Protein AF-A0AAW2QU90-F1 (afdb_monomer)

Organism: NCBI:txid2727405

Foldseek 3Di:
DVVVVVVVVVVVCVVVCLVPPPVQPPDDDDPDPRPSLLVSLVVLLVVLLVVLLVLLCCVQQPVLVVLLQPAFQLVSLVVCLVVLLVSLVSSLVSLVSNLVSLCVVAPPVRHDPLSVLLSVLSVLLNVLSVCLNPPLSVVLSVLSVVLVVVCVVVVGRRDRDDPPLVVVCVVDVVNVVSLLSNLVSVLSSSVSSLSSNVSSVCSVVSVVPPDPDDDPDPVVVVVVSVVSVVVSVVVSCVSNPDDPCPVVVVCVVVVVVVVVVVVVVVPDDPDDD

Radius of gyration: 23.09 Å; Cα contacts (8 Å, |Δi|>4): 188; chains: 1; bounding box: 48×59×66 Å

Mean predicted aligned error: 14.73 Å

pLDDT: mean 70.94, std 22.01, range [28.31, 95.94]

Secondary structure (DSSP, 8-state):
-HHHHHHHHHHHHHHHHHHT-GGGG-----SSPPHHHHHHHHHHHHHHHHHHHHHHHIIIIIIHHHHHHHS-HHHHHHHHHHHHHHHHHHHHHHHHHHHHHHHHHS-TTT--HHHHHHHHHHHHHHHHHHHIIIIIHHHHHHHHHHHHHHHHHTT-S--SSSHHHHHHHHH-HHHHHHHHHHHHHHHHHHHHHHHHHHHHHHHHHHHSTTT----S-HHHHHHHHHHHHHHHHHHHHHHHTS-S-TTT--HHHHHHHHHHHHHHHHT------

Solvent-accessible surface area (backbone atoms only — not comparable to full-atom values): 14925 Å² total; per-residue (Å²): 121,69,64,61,54,50,49,54,47,49,53,48,49,51,55,47,54,66,72,67,39,78,85,72,73,74,79,78,92,59,103,60,80,53,72,62,59,56,50,49,32,53,50,48,19,51,55,24,43,53,49,31,51,52,49,47,50,40,49,65,72,44,51,45,51,53,44,50,70,72,29,31,46,54,59,38,53,56,50,46,60,57,47,48,55,56,48,29,48,51,36,30,53,19,31,48,47,24,40,53,31,47,48,66,79,44,45,79,91,80,40,56,71,67,58,52,49,41,51,47,25,36,50,47,17,29,51,30,29,41,46,30,45,76,50,33,46,57,53,39,43,52,45,48,55,57,45,51,54,56,30,52,77,67,77,46,46,72,52,63,66,69,68,71,62,59,61,51,27,76,78,29,70,70,52,38,54,43,51,49,54,42,29,51,46,48,46,53,32,50,48,32,48,51,51,14,48,51,22,47,48,53,36,55,60,61,67,62,68,57,93,62,79,86,71,96,54,67,72,57,56,54,50,50,50,51,52,50,51,53,51,48,52,52,51,48,52,62,67,42,71,67,80,89,45,74,82,64,65,54,47,61,55,56,53,47,55,50,51,49,52,52,55,55,64,74,64,62,78,81,86,80,133

InterPro domains:
  IPR025423 TMEM205-like [PF13664] (47-149)
  IPR053009 Xanthocillin Biosynthesis-Associated Protein [PTHR23241] (9-204)

Sequence (273 aa):
MAWMTRFFTAVAFLAVGVIFSPETFGSKSDGNNSPLLITLLKLAHLLCFSTAWGAALWVTFIGGIIMFKNLPRHQFGNLQSKMFPAYFSMVGVCCAIAVGAFGYLHPWKTSGAAEKYQLGFLVAAFSFNLSNLIIFTPMTIEMMKQRHKIEREANIGEEVGWTKNQEVAKKNPKLASMNKKFGMIHGLSSLANILSFGSLAIHSCSVDDKPMKMSHGGGKEYLVLVAGLEKSLRSLNASVGQPMLTKASNSTALSTSFRLSINNAEKRPTNKG

Nearest PDB structures (foldseek):
  8gl3-assembly1_A  TM=2.483E-01  e=1.100E+00  synthetic construct
  2d4c-assembly2_D  TM=2.326E-01  e=2.105E+00  Homo sapiens
  1y2o-assembly1_B  TM=1.969E-01  e=3.672E+00  Homo sapiens
  1wdz-assembly1_A  TM=1.788E-01  e=5.574E+00  Homo sapiens

Structure (mmCIF, N/CA/C/O backbone):
data_AF-A0AAW2QU90-F1
#
_entry.id   AF-A0AAW2QU90-F1
#
loop_
_atom_site.group_PDB
_atom_site.id
_atom_site.type_symbol
_atom_site.label_atom_id
_atom_site.label_alt_id
_atom_site.label_comp_id
_atom_site.label_asym_id
_atom_site.label_entity_id
_atom_site.label_seq_id
_atom_site.pdbx_PDB_ins_code
_atom_site.Cartn_x
_atom_site.Cartn_y
_atom_site.Cartn_z
_atom_site.occupancy
_atom_site.B_iso_or_equiv
_atom_site.auth_seq_id
_atom_site.auth_comp_id
_atom_site.auth_asym_id
_atom_site.auth_atom_id
_atom_site.pdbx_PDB_model_num
ATOM 1 N N . MET A 1 1 ? -11.560 -16.942 -0.335 1.00 52.47 1 MET A N 1
ATOM 2 C CA . MET A 1 1 ? -10.201 -16.623 -0.841 1.00 52.47 1 MET A CA 1
ATOM 3 C C . MET A 1 1 ? -9.888 -17.242 -2.213 1.00 52.47 1 MET A C 1
ATOM 5 O O . MET A 1 1 ? -8.816 -16.985 -2.735 1.00 52.47 1 MET A O 1
ATOM 9 N N . ALA A 1 2 ? -10.815 -17.972 -2.853 1.00 40.91 2 ALA A N 1
ATOM 10 C CA . ALA A 1 2 ? -10.579 -18.616 -4.153 1.00 40.91 2 ALA A CA 1
ATOM 11 C C . ALA A 1 2 ? -10.456 -17.649 -5.351 1.00 40.91 2 ALA A C 1
ATOM 13 O O . ALA A 1 2 ? -9.940 -18.020 -6.397 1.00 40.91 2 ALA A O 1
ATOM 14 N N . TRP A 1 3 ? -10.934 -16.407 -5.226 1.00 62.91 3 TRP A N 1
ATOM 15 C CA . TRP A 1 3 ? -10.833 -15.427 -6.311 1.00 62.91 3 TRP A CA 1
ATOM 16 C C . TRP A 1 3 ? -9.419 -14.848 -6.458 1.00 62.91 3 TRP A C 1
ATOM 18 O O . TRP A 1 3 ? -8.961 -14.659 -7.576 1.00 62.91 3 TRP A O 1
ATOM 28 N N . MET A 1 4 ? -8.687 -14.659 -5.351 1.00 49.47 4 MET A N 1
ATOM 29 C CA . MET A 1 4 ? -7.281 -14.230 -5.403 1.00 49.47 4 MET A CA 1
ATOM 30 C C . MET A 1 4 ? -6.400 -15.289 -6.053 1.00 49.47 4 MET A C 1
ATOM 32 O O . MET A 1 4 ? -5.609 -14.956 -6.926 1.00 49.47 4 MET A O 1
ATOM 36 N N . THR A 1 5 ? -6.568 -16.564 -5.688 1.00 58.53 5 THR A N 1
ATOM 37 C CA . THR A 1 5 ? -5.849 -17.644 -6.368 1.00 58.53 5 THR A CA 1
ATOM 38 C C . THR A 1 5 ? -6.220 -17.686 -7.843 1.00 58.53 5 THR A C 1
ATOM 40 O O . THR A 1 5 ? -5.319 -17.709 -8.658 1.00 58.53 5 THR A O 1
ATOM 43 N N . ARG A 1 6 ? -7.500 -17.553 -8.216 1.00 58.59 6 ARG A N 1
ATOM 44 C CA . ARG A 1 6 ? -7.924 -17.463 -9.628 1.00 58.59 6 ARG A CA 1
ATOM 45 C C . ARG A 1 6 ? -7.324 -16.275 -10.382 1.00 58.59 6 ARG A C 1
ATOM 47 O O . ARG A 1 6 ? -6.972 -16.439 -11.542 1.00 58.59 6 ARG A O 1
ATOM 54 N N . PHE A 1 7 ? -7.181 -15.115 -9.744 1.00 71.50 7 PHE A N 1
ATOM 55 C CA . PHE A 1 7 ? -6.538 -13.944 -10.340 1.00 71.50 7 PHE A CA 1
ATOM 56 C C . PHE A 1 7 ? -5.034 -14.170 -10.534 1.00 71.50 7 PHE A C 1
ATOM 58 O O . PHE A 1 7 ? -4.531 -13.989 -11.637 1.00 71.50 7 PHE A O 1
ATOM 65 N N . PHE A 1 8 ? -4.327 -14.656 -9.510 1.00 62.50 8 PHE A N 1
ATOM 66 C CA . PHE A 1 8 ? -2.910 -15.011 -9.628 1.00 62.50 8 PHE A CA 1
ATOM 67 C C . PHE A 1 8 ? -2.677 -16.129 -10.643 1.00 62.50 8 PHE A C 1
ATOM 69 O O . PHE A 1 8 ? -1.722 -16.073 -11.406 1.00 62.50 8 PHE A O 1
ATOM 76 N N . THR A 1 9 ? -3.577 -17.107 -10.701 1.00 64.19 9 THR A N 1
ATOM 77 C CA . THR A 1 9 ? -3.581 -18.169 -11.701 1.00 64.19 9 THR A CA 1
ATOM 78 C C . THR A 1 9 ? -3.811 -17.590 -13.094 1.00 64.19 9 THR A C 1
ATOM 80 O O . THR A 1 9 ? -3.040 -17.904 -13.985 1.00 64.19 9 THR A O 1
ATOM 83 N N . ALA A 1 10 ? -4.779 -16.693 -13.299 1.00 62.28 10 ALA A N 1
ATOM 84 C CA . ALA A 1 10 ? -5.009 -16.048 -14.595 1.00 62.28 10 ALA A CA 1
ATOM 85 C C . ALA A 1 10 ? -3.803 -15.211 -15.056 1.00 62.28 10 ALA A C 1
ATOM 87 O O . ALA A 1 10 ? -3.411 -15.296 -16.216 1.00 62.28 10 ALA A O 1
ATOM 88 N N . VAL A 1 11 ? -3.172 -14.461 -14.146 1.00 67.25 11 VAL A N 1
ATOM 89 C CA . VAL A 1 11 ? -1.939 -13.706 -14.426 1.00 67.25 11 VAL A CA 1
ATOM 90 C C . VAL A 1 11 ? -0.771 -14.650 -14.728 1.00 67.25 11 VAL A C 1
ATOM 92 O O . VAL A 1 11 ? -0.016 -14.401 -15.663 1.00 67.25 11 VAL A O 1
ATOM 95 N N . ALA A 1 12 ? -0.645 -15.764 -14.002 1.00 68.75 12 ALA A N 1
ATOM 96 C CA . ALA A 1 12 ? 0.372 -16.782 -14.257 1.00 68.75 12 ALA A CA 1
ATOM 97 C C . ALA A 1 12 ? 0.142 -17.510 -15.591 1.00 68.75 12 ALA A C 1
ATOM 99 O O . ALA A 1 12 ? 1.095 -17.729 -16.325 1.00 68.75 12 ALA A O 1
ATOM 100 N N . PHE A 1 13 ? -1.102 -17.832 -15.948 1.00 68.12 13 PHE A N 1
ATOM 101 C CA . PHE A 1 13 ? -1.449 -18.438 -17.236 1.00 68.12 13 PHE A CA 1
ATOM 102 C C . PHE A 1 13 ? -1.259 -17.466 -18.399 1.00 68.12 13 PHE A C 1
ATOM 104 O O . PHE A 1 13 ? -0.817 -17.897 -19.456 1.00 68.12 13 PHE A O 1
ATOM 111 N N . LEU A 1 14 ? -1.517 -16.168 -18.212 1.00 63.91 14 LEU A N 1
ATOM 112 C CA . LEU A 1 14 ? -1.136 -15.144 -19.187 1.00 63.91 14 LEU A CA 1
ATOM 113 C C . LEU A 1 14 ? 0.387 -15.071 -19.339 1.00 63.91 14 LEU A C 1
ATOM 115 O O . LEU A 1 14 ? 0.883 -15.075 -20.459 1.00 63.91 14 LEU A O 1
ATOM 119 N N . ALA A 1 15 ? 1.134 -15.076 -18.233 1.00 58.84 15 ALA A N 1
ATOM 120 C CA . ALA A 1 15 ? 2.594 -15.082 -18.274 1.00 58.84 15 ALA A CA 1
ATOM 121 C C . ALA A 1 15 ? 3.142 -16.335 -18.985 1.00 58.84 15 ALA A C 1
ATOM 123 O O . ALA A 1 15 ? 3.997 -16.218 -19.856 1.00 58.84 15 ALA A O 1
ATOM 124 N N .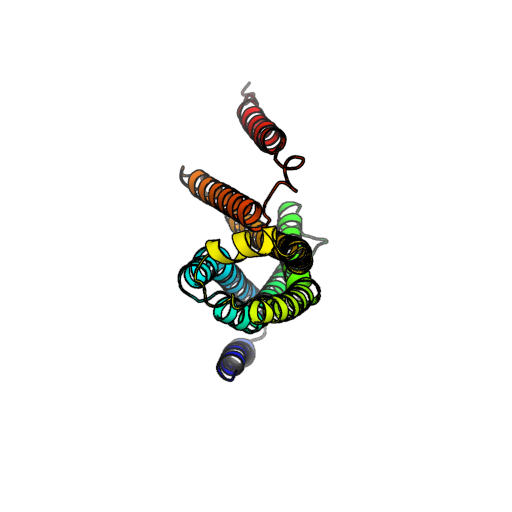 VAL A 1 16 ? 2.609 -17.523 -18.680 1.00 64.88 16 VAL A N 1
ATOM 125 C CA . VAL A 1 16 ? 2.992 -18.802 -19.303 1.00 64.88 16 VAL A CA 1
ATOM 126 C C . VAL A 1 16 ? 2.561 -18.865 -20.771 1.00 64.88 16 VAL A C 1
ATOM 128 O O . VAL A 1 16 ? 3.352 -19.260 -21.620 1.00 64.88 16 VAL A O 1
ATOM 131 N N . GLY A 1 17 ? 1.345 -18.432 -21.105 1.00 56.41 17 GLY A N 1
ATOM 132 C CA . GLY A 1 17 ? 0.831 -18.431 -22.477 1.00 56.41 17 GLY A CA 1
ATOM 133 C C . GLY A 1 17 ? 1.656 -17.559 -23.422 1.00 56.41 17 GLY A C 1
ATOM 134 O O . GLY A 1 17 ? 1.836 -17.916 -24.582 1.00 56.41 17 GLY A O 1
ATOM 135 N N . VAL A 1 18 ? 2.233 -16.464 -22.920 1.00 54.53 18 VAL A N 1
ATOM 136 C CA . VAL A 1 18 ? 3.152 -15.639 -23.714 1.00 54.53 18 VAL A CA 1
ATOM 137 C C . VAL A 1 18 ? 4.567 -16.237 -23.773 1.00 54.53 18 VAL A C 1
ATOM 139 O O . VAL A 1 18 ? 5.240 -16.073 -24.784 1.00 54.53 18 VAL A O 1
ATOM 142 N N . ILE A 1 19 ? 5.007 -16.988 -22.753 1.00 53.91 19 ILE A N 1
ATOM 143 C CA . ILE A 1 19 ? 6.293 -17.721 -22.766 1.00 53.91 19 ILE A CA 1
ATOM 144 C C . ILE A 1 19 ? 6.295 -18.862 -23.800 1.00 53.91 19 ILE A C 1
ATOM 146 O O . ILE A 1 19 ? 7.326 -19.125 -24.413 1.00 53.91 19 ILE A O 1
ATOM 150 N N . PHE A 1 20 ? 5.159 -19.536 -24.004 1.00 52.81 20 PHE A N 1
ATOM 151 C CA . PHE A 1 20 ? 5.051 -20.716 -24.875 1.00 52.81 20 PHE A CA 1
ATOM 152 C C . PHE A 1 20 ? 4.418 -20.439 -26.249 1.00 52.81 20 PHE A C 1
ATOM 154 O O . PHE A 1 20 ? 4.145 -21.384 -26.991 1.00 52.81 20 PHE A O 1
ATOM 161 N N . SER A 1 21 ? 4.189 -19.174 -26.620 1.00 44.53 21 SER A N 1
ATOM 162 C CA . SER A 1 21 ? 3.633 -18.856 -27.939 1.00 44.53 21 SER A CA 1
ATOM 163 C C . SER A 1 21 ? 4.630 -19.253 -29.049 1.00 44.53 21 SER A C 1
ATOM 165 O O . SER A 1 21 ? 5.800 -18.872 -28.964 1.00 44.53 21 SER A O 1
ATOM 167 N N . PRO A 1 22 ? 4.234 -20.003 -30.095 1.00 43.53 22 PRO A N 1
ATOM 168 C CA . PRO A 1 22 ? 5.159 -20.556 -31.096 1.00 43.53 22 PRO A CA 1
ATOM 169 C C . PRO A 1 22 ? 5.973 -19.515 -31.880 1.00 43.53 22 PRO A C 1
ATOM 171 O O . PRO A 1 22 ? 7.059 -19.827 -32.364 1.00 43.53 22 PRO A O 1
ATOM 174 N N . GLU A 1 23 ? 5.508 -18.264 -31.956 1.00 50.84 23 GLU A N 1
ATOM 175 C CA . GLU A 1 23 ? 6.233 -17.163 -32.617 1.00 50.84 23 GLU A CA 1
ATOM 176 C C . GLU A 1 23 ? 7.506 -16.727 -31.862 1.00 50.84 23 GLU A C 1
ATOM 178 O O . GLU A 1 23 ? 8.331 -15.980 -32.384 1.00 50.84 23 GLU A O 1
ATOM 183 N N . THR A 1 24 ? 7.707 -17.238 -30.645 1.00 50.88 24 THR A N 1
ATOM 184 C CA . THR A 1 24 ? 8.818 -16.894 -29.745 1.00 50.88 24 THR A CA 1
ATOM 185 C C . THR A 1 24 ? 10.126 -17.632 -30.055 1.00 50.88 24 THR A C 1
ATOM 187 O O . THR A 1 24 ? 11.196 -17.208 -29.620 1.00 50.88 24 THR A O 1
ATOM 190 N N . PHE A 1 25 ? 10.067 -18.731 -30.814 1.00 50.69 25 PHE A N 1
ATOM 191 C CA . PHE A 1 25 ? 11.225 -19.594 -31.098 1.00 50.69 25 PHE A CA 1
ATOM 192 C C . PHE A 1 25 ? 11.891 -19.323 -32.458 1.00 50.69 25 PHE A C 1
ATOM 194 O O . PHE A 1 25 ? 12.869 -19.983 -32.813 1.00 50.69 25 PHE A O 1
ATOM 201 N N . GLY A 1 26 ? 11.422 -18.315 -33.200 1.00 43.16 26 GLY A N 1
ATOM 202 C CA . GLY A 1 26 ? 12.090 -17.802 -34.398 1.00 43.16 26 GLY A CA 1
ATOM 203 C C . GLY A 1 26 ? 13.330 -16.979 -34.040 1.00 43.16 26 GLY A C 1
ATOM 204 O O . GLY A 1 26 ? 13.289 -15.753 -34.018 1.00 43.16 26 GLY A O 1
ATOM 205 N N . SER A 1 27 ? 14.428 -17.658 -33.710 1.00 44.16 27 SER A N 1
ATOM 206 C CA . SER A 1 27 ? 15.702 -17.047 -33.322 1.00 44.16 27 SER A CA 1
ATOM 207 C C . SER A 1 27 ? 16.354 -16.258 -34.463 1.00 44.16 27 SER A C 1
ATOM 209 O O . SER A 1 27 ? 16.557 -16.781 -35.560 1.00 44.16 27 SER A O 1
ATOM 211 N N . LYS A 1 28 ? 16.829 -15.048 -34.153 1.00 41.28 28 LYS A N 1
ATOM 212 C CA . LYS A 1 28 ? 18.130 -14.604 -34.654 1.00 41.28 28 LYS A CA 1
ATOM 213 C C . LYS A 1 28 ? 18.953 -14.052 -33.494 1.00 41.28 28 LYS A C 1
ATOM 215 O O . LYS A 1 28 ? 18.587 -13.069 -32.858 1.00 41.28 28 LYS A O 1
ATOM 220 N N . SER A 1 29 ? 20.023 -14.790 -33.216 1.00 59.47 29 SER A N 1
ATOM 221 C CA . SER A 1 29 ? 21.111 -14.487 -32.296 1.00 59.47 29 SER A CA 1
ATOM 222 C C . SER A 1 29 ? 21.762 -13.159 -32.655 1.00 59.47 29 SER A C 1
ATOM 224 O O . SER A 1 29 ? 22.383 -13.075 -33.703 1.00 59.47 29 SER A O 1
ATOM 226 N N . ASP A 1 30 ? 21.677 -12.202 -31.742 1.00 43.78 30 ASP A N 1
ATOM 227 C CA . ASP A 1 30 ? 22.713 -11.222 -31.422 1.00 43.78 30 ASP A CA 1
ATOM 228 C C . ASP A 1 30 ? 22.496 -10.874 -29.943 1.00 43.78 30 ASP A C 1
ATOM 230 O O . ASP A 1 30 ? 21.370 -10.982 -29.464 1.00 43.78 30 ASP A O 1
ATOM 234 N N . GLY A 1 31 ? 23.537 -10.511 -29.188 1.00 51.78 31 GLY A N 1
ATOM 235 C CA . GLY A 1 31 ? 23.512 -10.275 -27.727 1.00 51.78 31 GLY A CA 1
ATOM 236 C C . GLY A 1 31 ? 22.622 -9.121 -27.227 1.00 51.78 31 GLY A C 1
ATOM 237 O O . GLY A 1 31 ? 22.905 -8.515 -26.197 1.00 51.78 31 GLY A O 1
ATOM 238 N N . ASN A 1 32 ? 21.562 -8.801 -27.960 1.00 53.97 32 ASN A N 1
ATOM 239 C CA . ASN A 1 32 ? 20.497 -7.879 -27.642 1.00 53.97 32 ASN A CA 1
ATOM 240 C C . ASN A 1 32 ? 19.343 -8.673 -27.004 1.00 53.97 32 ASN A C 1
ATOM 242 O O . ASN A 1 32 ? 18.959 -9.727 -27.510 1.00 53.97 32 ASN A O 1
ATOM 246 N N . ASN A 1 33 ? 18.785 -8.190 -25.889 1.00 57.78 33 ASN A N 1
ATOM 247 C CA . ASN A 1 33 ? 17.629 -8.829 -25.249 1.00 57.78 33 ASN A CA 1
ATOM 248 C C . ASN A 1 33 ? 16.546 -9.129 -26.297 1.00 57.78 33 ASN A C 1
ATOM 250 O O . ASN A 1 33 ? 16.195 -8.239 -27.074 1.00 57.78 33 ASN A O 1
ATOM 254 N N . SER A 1 34 ? 16.015 -10.359 -26.306 1.00 73.88 34 SER A N 1
ATOM 255 C CA . SER A 1 34 ? 14.985 -10.755 -27.273 1.00 73.88 34 SER A CA 1
ATOM 256 C C . SER A 1 34 ? 13.855 -9.711 -27.290 1.00 73.88 34 SER A C 1
ATOM 258 O O . SER A 1 34 ? 13.372 -9.328 -26.215 1.00 73.88 34 SER A O 1
ATOM 260 N N . PRO A 1 35 ? 13.416 -9.226 -28.468 1.00 74.38 35 PRO A N 1
ATOM 261 C CA . PRO A 1 35 ? 12.382 -8.192 -28.577 1.00 74.38 35 PRO A CA 1
ATOM 262 C C . PRO A 1 35 ? 11.084 -8.583 -27.852 1.00 74.38 35 PRO A C 1
ATOM 264 O O . PRO A 1 35 ? 10.369 -7.722 -27.328 1.00 74.38 35 PRO A O 1
ATOM 267 N N . LEU A 1 36 ? 10.822 -9.887 -27.730 1.00 75.88 36 LEU A N 1
ATOM 268 C CA . LEU A 1 36 ? 9.722 -10.421 -26.940 1.00 75.88 36 LEU A CA 1
ATOM 269 C C . LEU A 1 36 ? 9.919 -10.208 -25.432 1.00 75.88 36 LEU A C 1
ATOM 271 O O . LEU A 1 36 ? 8.994 -9.751 -24.767 1.00 75.88 36 LEU A O 1
ATOM 275 N N . LEU A 1 37 ? 11.108 -10.476 -24.884 1.00 79.25 37 LEU A N 1
ATOM 276 C CA . LEU A 1 37 ? 11.395 -10.271 -23.458 1.00 79.25 37 LEU A CA 1
ATOM 277 C C . LEU A 1 37 ? 11.210 -8.799 -23.067 1.00 79.25 37 LEU A C 1
ATOM 279 O O . LEU A 1 37 ? 10.589 -8.498 -22.051 1.00 79.25 37 LEU A O 1
ATOM 283 N N . ILE A 1 38 ? 11.692 -7.874 -23.900 1.00 84.19 38 ILE A N 1
ATOM 284 C CA . ILE A 1 38 ? 11.504 -6.432 -23.684 1.00 84.19 38 ILE A CA 1
ATOM 285 C C . ILE A 1 38 ? 10.011 -6.078 -23.680 1.00 84.19 38 ILE A C 1
ATOM 287 O O . ILE A 1 38 ? 9.553 -5.328 -22.816 1.00 84.19 38 ILE A O 1
ATOM 291 N N . THR A 1 39 ? 9.249 -6.615 -24.634 1.00 81.31 39 THR A N 1
ATOM 292 C CA . THR A 1 39 ? 7.801 -6.386 -24.736 1.00 81.31 39 THR A CA 1
ATOM 293 C C . THR A 1 39 ? 7.069 -6.933 -23.513 1.00 81.31 39 THR A C 1
ATOM 295 O O . THR A 1 39 ? 6.262 -6.226 -22.911 1.00 81.31 39 THR A O 1
ATOM 298 N N . LEU A 1 40 ? 7.416 -8.143 -23.078 1.00 82.38 40 LEU A N 1
ATOM 299 C CA . LEU A 1 40 ? 6.882 -8.774 -21.876 1.00 82.38 40 LEU A CA 1
ATOM 300 C C . LEU A 1 40 ? 7.150 -7.960 -20.616 1.00 82.38 40 LEU A C 1
ATOM 302 O O . LEU A 1 40 ? 6.236 -7.743 -19.827 1.00 82.38 40 LEU A O 1
ATOM 306 N N . LEU A 1 41 ? 8.379 -7.479 -20.429 1.00 84.19 41 LEU A N 1
ATOM 307 C CA . LEU A 1 41 ? 8.738 -6.671 -19.267 1.00 84.19 41 LEU A CA 1
ATOM 308 C C . LEU A 1 41 ? 7.984 -5.340 -19.251 1.00 84.19 41 LEU A C 1
ATOM 310 O O . LEU A 1 41 ? 7.491 -4.936 -18.200 1.00 84.19 41 LEU A O 1
ATOM 314 N N . LYS A 1 42 ? 7.827 -4.686 -20.407 1.00 84.38 42 LYS A N 1
ATOM 315 C CA . LYS A 1 42 ? 7.022 -3.460 -20.527 1.00 84.38 42 LYS A CA 1
ATOM 316 C C . LYS A 1 42 ? 5.552 -3.710 -20.193 1.00 84.38 42 LYS A C 1
ATOM 318 O O . LYS A 1 42 ? 4.967 -2.935 -19.441 1.00 84.38 42 LYS A O 1
ATOM 323 N N . LEU A 1 43 ? 4.968 -4.795 -20.706 1.00 83.06 43 LEU A N 1
ATOM 324 C CA . LEU A 1 43 ? 3.582 -5.172 -20.416 1.00 83.06 43 LEU A CA 1
ATOM 325 C C . LEU A 1 43 ? 3.388 -5.542 -18.943 1.00 83.06 43 LEU A C 1
ATOM 327 O O . LEU A 1 43 ? 2.439 -5.074 -18.320 1.00 83.06 43 LEU A O 1
ATOM 331 N N . ALA A 1 44 ? 4.295 -6.333 -18.368 1.00 84.75 44 ALA A N 1
ATOM 332 C CA . ALA A 1 44 ? 4.257 -6.718 -16.961 1.00 84.75 44 ALA A CA 1
ATOM 333 C C . ALA A 1 44 ? 4.382 -5.497 -16.043 1.00 84.75 44 ALA A C 1
ATOM 335 O O . ALA A 1 44 ? 3.611 -5.370 -15.090 1.00 84.75 44 ALA A O 1
ATOM 336 N N . HIS A 1 45 ? 5.307 -4.585 -16.360 1.00 88.44 45 HIS A N 1
ATOM 337 C CA . HIS A 1 45 ? 5.456 -3.315 -15.663 1.00 88.44 45 HIS A CA 1
ATOM 338 C C . HIS A 1 45 ? 4.162 -2.502 -15.728 1.00 88.44 45 HIS A C 1
ATOM 340 O O . HIS A 1 45 ? 3.626 -2.157 -14.680 1.00 88.44 45 HIS A O 1
ATOM 346 N N . LEU A 1 46 ? 3.631 -2.252 -16.930 1.00 86.25 46 LEU A N 1
ATOM 347 C CA . LEU A 1 46 ? 2.425 -1.449 -17.131 1.00 86.25 46 LEU A CA 1
ATOM 348 C C . LEU A 1 46 ? 1.219 -2.043 -16.394 1.00 86.25 46 LEU A C 1
ATOM 350 O O . LEU A 1 46 ? 0.565 -1.346 -15.625 1.00 86.25 46 LEU A O 1
ATOM 354 N N . LEU A 1 47 ? 0.959 -3.341 -16.568 1.00 85.69 47 LEU A N 1
ATOM 355 C CA . LEU A 1 47 ? -0.166 -4.030 -15.934 1.00 85.69 47 LEU A CA 1
ATOM 356 C C . LEU A 1 47 ? -0.080 -3.954 -14.404 1.00 85.69 47 LEU A C 1
ATOM 358 O O . LEU A 1 47 ? -1.058 -3.610 -13.733 1.00 85.69 47 LEU A O 1
ATOM 362 N N . CYS A 1 48 ? 1.089 -4.264 -13.842 1.00 89.56 48 CYS A N 1
ATOM 363 C CA . CYS A 1 48 ? 1.285 -4.257 -12.399 1.00 89.56 48 CYS A CA 1
ATOM 364 C C . CYS A 1 48 ? 1.242 -2.838 -11.833 1.00 89.56 48 CYS A C 1
ATOM 366 O O . CYS A 1 48 ? 0.585 -2.608 -10.820 1.00 89.56 48 CYS A O 1
ATOM 368 N N . PHE A 1 49 ? 1.883 -1.881 -12.501 1.00 91.00 49 PHE A N 1
ATOM 369 C CA . PHE A 1 49 ? 1.861 -0.479 -12.112 1.00 91.00 49 PHE A CA 1
ATOM 370 C C . PHE A 1 49 ? 0.433 0.079 -12.105 1.00 91.00 49 PHE A C 1
ATOM 372 O O . PHE A 1 49 ? -0.015 0.587 -11.077 1.00 91.00 49 PHE A O 1
ATOM 379 N N . SER A 1 50 ? -0.320 -0.087 -13.198 1.00 86.62 50 SER A N 1
ATOM 380 C CA . SER A 1 50 ? -1.709 0.375 -1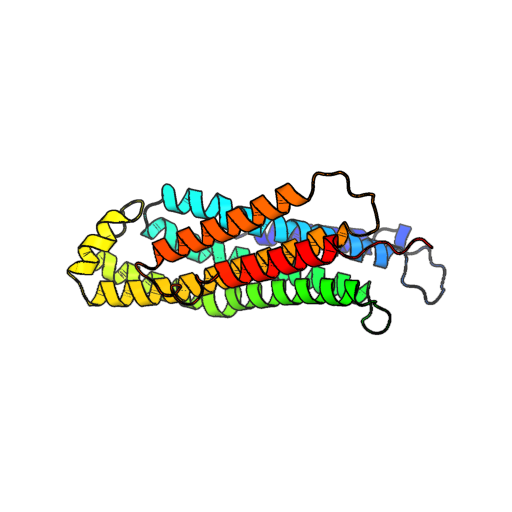3.292 1.00 86.62 50 SER A CA 1
ATOM 381 C C . SER A 1 50 ? -2.611 -0.290 -12.249 1.00 86.62 50 SER A C 1
ATOM 383 O O . SER A 1 50 ? -3.458 0.379 -11.656 1.00 86.62 50 SER A O 1
ATOM 385 N N . THR A 1 51 ? -2.405 -1.582 -11.970 1.00 90.62 51 THR A N 1
ATOM 386 C CA . THR A 1 51 ? -3.149 -2.303 -10.924 1.00 90.62 51 THR A CA 1
ATOM 387 C C . THR A 1 51 ? -2.845 -1.742 -9.534 1.00 90.62 51 THR A C 1
ATOM 389 O O . THR A 1 51 ? -3.772 -1.451 -8.778 1.00 90.62 51 THR A O 1
ATOM 392 N N . ALA A 1 52 ? -1.566 -1.546 -9.197 1.00 92.06 52 ALA A N 1
ATOM 393 C CA . ALA A 1 52 ? -1.147 -0.975 -7.917 1.00 92.06 52 ALA A CA 1
ATOM 394 C C . ALA A 1 52 ? -1.693 0.448 -7.728 1.00 92.06 52 ALA A C 1
ATOM 396 O O . ALA A 1 52 ? -2.274 0.755 -6.687 1.00 92.06 52 ALA A O 1
ATOM 397 N N . TRP A 1 53 ? -1.564 1.287 -8.758 1.00 88.19 53 TRP A N 1
ATOM 398 C CA . TRP A 1 53 ? -2.067 2.657 -8.784 1.00 88.19 53 TRP A CA 1
ATOM 399 C C . TRP A 1 53 ? -3.582 2.728 -8.564 1.00 88.19 53 TRP A C 1
ATOM 401 O O . TRP A 1 53 ? -4.051 3.398 -7.641 1.00 88.19 53 TRP A O 1
ATOM 411 N N . GLY A 1 54 ? -4.350 1.996 -9.376 1.00 87.12 54 GLY A N 1
ATOM 412 C CA . GLY A 1 54 ? -5.810 1.989 -9.307 1.00 87.12 54 GLY A CA 1
ATOM 413 C C . GLY A 1 54 ? -6.331 1.430 -7.983 1.00 87.12 54 GLY A C 1
ATOM 414 O O . GLY A 1 54 ? -7.230 2.015 -7.376 1.00 87.12 54 GLY A O 1
ATOM 415 N N . ALA A 1 55 ? -5.731 0.342 -7.489 1.00 91.25 55 ALA A N 1
ATOM 416 C CA . ALA A 1 55 ? -6.089 -0.233 -6.197 1.00 91.25 55 ALA A CA 1
ATOM 417 C C . ALA A 1 55 ? -5.810 0.739 -5.044 1.00 91.25 55 ALA A C 1
ATOM 419 O O . ALA A 1 55 ? -6.667 0.915 -4.175 1.00 91.25 55 ALA A O 1
ATOM 420 N N . ALA A 1 56 ? -4.643 1.393 -5.044 1.00 89.94 56 ALA A N 1
ATOM 421 C CA . ALA A 1 56 ? -4.278 2.355 -4.011 1.00 89.94 56 ALA A CA 1
ATOM 422 C C . ALA A 1 56 ? -5.205 3.574 -4.011 1.00 89.94 56 ALA A C 1
ATOM 424 O O . ALA A 1 56 ? -5.665 3.989 -2.942 1.00 89.94 56 ALA A O 1
ATOM 425 N N . LEU A 1 57 ? -5.556 4.092 -5.191 1.00 88.62 57 LEU A N 1
ATOM 426 C CA . LEU A 1 57 ? -6.522 5.177 -5.333 1.00 88.62 57 LEU A CA 1
ATOM 427 C C . LEU A 1 57 ? -7.890 4.767 -4.771 1.00 88.62 57 LEU A C 1
ATOM 429 O O . LEU A 1 57 ? -8.449 5.456 -3.912 1.00 88.62 57 LEU A O 1
ATOM 433 N N . TRP A 1 58 ? -8.414 3.625 -5.219 1.00 88.00 58 TRP A N 1
ATOM 434 C CA . TRP A 1 58 ? -9.739 3.161 -4.820 1.00 88.00 58 TRP A CA 1
ATOM 435 C C . TRP A 1 58 ? -9.826 2.893 -3.318 1.00 88.00 58 TRP A C 1
ATOM 437 O O . TRP A 1 58 ? -10.711 3.427 -2.650 1.00 88.00 58 TRP A O 1
ATOM 447 N N . VAL A 1 59 ? -8.913 2.094 -2.761 1.00 88.62 59 VAL A N 1
ATOM 448 C CA . VAL A 1 59 ? -8.964 1.687 -1.347 1.00 88.62 59 VAL A CA 1
ATOM 449 C C . VAL A 1 59 ? -8.793 2.887 -0.417 1.00 88.62 59 VAL A C 1
ATOM 451 O O . VAL A 1 59 ? -9.507 2.984 0.582 1.00 88.62 59 VAL A O 1
ATOM 454 N N . THR A 1 60 ? -7.908 3.824 -0.760 1.00 84.25 60 THR A N 1
ATOM 455 C CA . THR A 1 60 ? -7.573 4.963 0.105 1.00 84.25 60 THR A CA 1
ATOM 456 C C . THR A 1 60 ? -8.642 6.050 0.073 1.00 84.25 60 THR A C 1
ATOM 458 O O . THR A 1 60 ? -9.073 6.517 1.127 1.00 84.25 60 THR A O 1
ATOM 461 N N . PHE A 1 61 ? -9.085 6.456 -1.120 1.00 83.38 61 PHE A N 1
ATOM 462 C CA . PHE A 1 61 ? -9.903 7.664 -1.274 1.00 83.38 61 PHE A CA 1
ATOM 463 C C . PHE A 1 61 ? -11.390 7.386 -1.495 1.00 83.38 61 PHE A C 1
ATOM 465 O O . PHE A 1 61 ? -12.203 8.281 -1.277 1.00 83.38 61 PHE A O 1
ATOM 472 N N . ILE A 1 62 ? -11.765 6.172 -1.909 1.00 82.38 62 ILE A N 1
ATOM 473 C CA . ILE A 1 62 ? -13.155 5.841 -2.253 1.00 82.38 62 ILE A CA 1
ATOM 474 C C . ILE A 1 62 ? -13.689 4.778 -1.293 1.00 82.38 62 ILE A C 1
ATOM 476 O O . ILE A 1 62 ? -14.517 5.074 -0.430 1.00 82.38 62 ILE A O 1
ATOM 480 N N . GLY A 1 63 ? -13.170 3.554 -1.389 1.00 82.19 63 GLY A N 1
ATOM 481 C CA . GLY A 1 63 ? -13.617 2.404 -0.610 1.00 82.19 63 GLY A CA 1
ATOM 482 C C . GLY A 1 63 ? -13.512 2.641 0.895 1.00 82.19 63 GLY A C 1
ATOM 483 O O . GLY A 1 63 ? -14.484 2.419 1.615 1.00 82.19 63 GLY A O 1
ATOM 484 N N . GLY A 1 64 ? -12.373 3.152 1.374 1.00 85.50 64 GLY A N 1
ATOM 485 C CA . GLY A 1 64 ? -12.161 3.464 2.790 1.00 85.50 64 GLY A CA 1
ATOM 486 C C . GLY A 1 64 ? -13.208 4.424 3.362 1.00 85.50 64 GLY A C 1
ATOM 487 O O . GLY A 1 64 ? -13.779 4.152 4.419 1.00 85.50 64 GLY A O 1
ATOM 488 N N . ILE A 1 65 ? -13.512 5.506 2.637 1.00 84.75 65 ILE A N 1
ATOM 489 C CA . ILE A 1 65 ? -14.484 6.525 3.061 1.00 84.75 65 ILE A CA 1
ATOM 490 C C . ILE A 1 65 ? -15.906 5.962 3.043 1.00 84.75 65 ILE A C 1
ATOM 492 O O . ILE A 1 65 ? -16.653 6.157 4.003 1.00 84.75 65 ILE A O 1
ATOM 496 N N . ILE A 1 66 ? -16.282 5.250 1.976 1.00 84.50 66 ILE A N 1
ATOM 497 C CA . ILE A 1 66 ? -17.612 4.640 1.860 1.00 84.50 66 ILE A CA 1
ATOM 498 C C . ILE A 1 66 ? -17.836 3.656 3.008 1.00 84.50 66 ILE A C 1
ATOM 500 O O . ILE A 1 66 ? -18.847 3.755 3.701 1.00 84.50 66 ILE A O 1
ATOM 504 N N . MET A 1 67 ? -16.888 2.753 3.260 1.00 85.81 67 MET A N 1
ATOM 505 C CA . MET A 1 67 ? -17.009 1.775 4.340 1.00 85.81 67 MET A CA 1
ATOM 506 C C . MET A 1 67 ? -17.079 2.449 5.713 1.00 85.81 67 MET A C 1
ATOM 508 O O . MET A 1 67 ? -17.924 2.080 6.522 1.00 85.81 67 MET A O 1
ATOM 512 N N . PHE A 1 68 ? -16.251 3.468 5.966 1.00 83.88 68 PHE A N 1
ATOM 513 C CA . PHE A 1 68 ? -16.255 4.186 7.242 1.00 83.88 68 PHE A CA 1
ATOM 514 C C . PHE A 1 68 ? -17.596 4.885 7.524 1.00 83.88 68 PHE A C 1
ATOM 516 O O . PHE A 1 68 ? -18.051 4.932 8.665 1.00 83.88 68 PHE A O 1
ATOM 523 N N . LYS A 1 69 ? -18.235 5.439 6.487 1.00 82.88 69 LYS A N 1
ATOM 524 C CA . LYS A 1 69 ? -19.492 6.186 6.626 1.00 82.88 69 LYS A CA 1
ATOM 525 C C . LYS A 1 69 ? -20.741 5.310 6.701 1.00 82.88 69 LYS A C 1
ATOM 527 O O . LYS A 1 69 ? -21.777 5.828 7.100 1.00 82.88 69 LYS A O 1
ATOM 532 N N . ASN A 1 70 ? -20.664 4.045 6.290 1.00 86.12 70 ASN A N 1
ATOM 533 C CA . ASN A 1 70 ? -21.848 3.199 6.112 1.00 86.12 70 ASN A CA 1
ATOM 534 C C . ASN A 1 70 ? -21.831 1.906 6.938 1.00 86.12 70 ASN A C 1
ATOM 536 O O . ASN A 1 70 ? -22.868 1.259 7.036 1.00 86.12 70 ASN A O 1
ATOM 540 N N . LEU A 1 71 ? -20.697 1.511 7.526 1.00 87.31 71 LEU A N 1
ATOM 541 C CA . LEU A 1 71 ? -20.614 0.305 8.351 1.00 87.31 71 LEU A CA 1
ATOM 542 C C . LEU A 1 71 ? -20.519 0.642 9.846 1.00 87.31 71 LEU A C 1
ATOM 544 O O . LEU A 1 71 ? -19.818 1.591 10.213 1.00 87.31 71 LEU A O 1
ATOM 548 N N . PRO A 1 72 ? -21.149 -0.167 10.720 1.00 88.62 72 PRO A N 1
ATOM 549 C CA . PRO A 1 72 ? -20.877 -0.145 12.153 1.00 88.62 72 PRO A CA 1
ATOM 550 C C . PRO A 1 72 ? -19.381 -0.314 12.421 1.00 88.62 72 PRO A C 1
ATOM 552 O O . PRO A 1 72 ? -18.704 -1.102 11.749 1.00 88.62 72 PRO A O 1
ATOM 555 N N . ARG A 1 73 ? -18.848 0.400 13.415 1.00 86.81 73 ARG A N 1
ATOM 556 C CA . ARG A 1 73 ? -17.403 0.461 13.685 1.00 86.81 73 ARG A CA 1
ATOM 557 C C . ARG A 1 73 ? -16.746 -0.913 13.828 1.00 86.81 73 ARG A C 1
ATOM 559 O O . ARG A 1 73 ? -15.675 -1.131 13.256 1.00 86.81 73 ARG A O 1
ATOM 566 N N . HIS A 1 74 ? -17.371 -1.848 14.544 1.00 90.25 74 HIS A N 1
ATOM 567 C CA . HIS A 1 74 ? -16.806 -3.192 14.721 1.00 90.25 74 HIS A CA 1
ATOM 568 C C . HIS A 1 74 ? -16.798 -4.000 13.424 1.00 90.25 74 HIS A C 1
ATOM 570 O O . HIS A 1 74 ? -15.820 -4.695 13.135 1.00 90.25 74 HIS A O 1
ATOM 576 N N . GLN A 1 75 ? -17.842 -3.870 12.605 1.00 90.69 75 GLN A N 1
ATOM 577 C CA . GLN A 1 75 ? -17.907 -4.510 11.292 1.00 90.69 75 GLN A CA 1
ATOM 578 C C . GLN A 1 75 ? -16.869 -3.923 10.334 1.00 90.69 75 GLN A C 1
ATOM 580 O O . GLN A 1 75 ? -16.153 -4.672 9.671 1.00 90.69 75 GLN A O 1
ATOM 585 N N . PHE A 1 76 ? -16.732 -2.596 10.323 1.00 89.62 76 PHE A N 1
ATOM 586 C CA . PHE A 1 76 ? -15.711 -1.880 9.567 1.00 89.62 76 PHE A CA 1
ATOM 587 C C . PHE A 1 76 ? -14.298 -2.354 9.925 1.00 89.62 76 PHE A C 1
ATOM 589 O O . PHE A 1 76 ? -13.548 -2.764 9.038 1.00 89.62 76 PHE A O 1
ATOM 596 N N . GLY A 1 77 ? -13.947 -2.372 11.216 1.00 89.38 77 GLY A N 1
ATOM 597 C CA . GLY A 1 77 ? -12.634 -2.834 11.678 1.00 89.38 77 GLY A CA 1
ATOM 598 C C . GLY A 1 77 ? -12.363 -4.297 11.311 1.00 89.38 77 GLY A C 1
ATOM 599 O O . GLY A 1 77 ? -11.281 -4.633 10.824 1.00 89.38 77 GLY A O 1
ATOM 600 N N . ASN A 1 78 ? -13.363 -5.170 11.457 1.00 91.50 78 ASN A N 1
ATOM 601 C CA . ASN A 1 78 ? -13.247 -6.578 11.075 1.00 91.50 78 ASN A CA 1
ATOM 602 C C . ASN A 1 78 ? -13.061 -6.758 9.561 1.00 91.50 78 ASN A C 1
ATOM 604 O O . ASN A 1 78 ? -12.225 -7.563 9.142 1.00 91.50 78 ASN A O 1
ATOM 608 N N . LEU A 1 79 ? -13.793 -6.005 8.738 1.00 92.56 79 LEU A N 1
ATOM 609 C CA . LEU A 1 79 ? -13.636 -6.028 7.285 1.00 92.56 79 LEU A CA 1
ATOM 610 C C . LEU A 1 79 ? -12.236 -5.551 6.881 1.00 92.56 79 LEU A C 1
ATOM 612 O O . LEU A 1 79 ? -11.540 -6.243 6.134 1.00 92.56 79 LEU A O 1
ATOM 616 N N . GLN A 1 80 ? -11.782 -4.430 7.446 1.00 91.06 80 GLN A N 1
ATOM 617 C CA . GLN A 1 80 ? -10.439 -3.898 7.219 1.00 91.06 80 GLN A CA 1
ATOM 618 C C . GLN A 1 80 ? -9.339 -4.892 7.601 1.00 91.06 80 GLN A C 1
ATOM 620 O O . GLN A 1 80 ? -8.368 -5.029 6.860 1.00 91.06 80 GLN A O 1
ATOM 625 N N . SER A 1 81 ? -9.511 -5.647 8.692 1.00 92.38 81 SER A N 1
ATOM 626 C CA . SER A 1 81 ? -8.522 -6.643 9.131 1.00 92.38 81 SER A CA 1
ATOM 627 C C . SER A 1 81 ? -8.274 -7.773 8.128 1.00 92.38 81 SER A C 1
ATOM 629 O O . SER A 1 81 ? -7.212 -8.387 8.147 1.00 92.38 81 SER A O 1
ATOM 631 N N . LYS A 1 82 ? -9.237 -8.042 7.239 1.00 93.44 82 LYS A N 1
ATOM 632 C CA . LYS A 1 82 ? -9.106 -9.036 6.165 1.00 93.44 82 LYS A CA 1
ATOM 633 C C . LYS A 1 82 ? -8.701 -8.393 4.844 1.00 93.44 82 LYS A C 1
ATOM 635 O O . LYS A 1 82 ? -7.921 -8.966 4.090 1.00 93.44 82 LYS A O 1
ATOM 640 N N . MET A 1 83 ? -9.237 -7.208 4.570 1.00 93.06 83 MET A N 1
ATOM 641 C CA . MET A 1 83 ? -9.016 -6.494 3.320 1.00 93.06 83 MET A CA 1
ATOM 642 C C . MET A 1 83 ? -7.597 -5.924 3.224 1.00 93.06 83 MET A C 1
ATOM 644 O O . MET A 1 83 ? -6.972 -6.074 2.179 1.00 93.06 83 MET A O 1
ATOM 648 N N . PHE A 1 84 ? -7.070 -5.293 4.280 1.00 92.12 84 PHE A N 1
ATOM 649 C CA . PHE A 1 84 ? -5.766 -4.627 4.210 1.00 92.12 84 PHE A CA 1
ATOM 650 C C . PHE A 1 84 ? -4.593 -5.575 3.950 1.00 92.12 84 PHE A C 1
ATOM 652 O O . PHE A 1 84 ? -3.798 -5.247 3.073 1.00 92.12 84 PHE A O 1
ATOM 659 N N . PRO A 1 85 ? -4.484 -6.753 4.598 1.00 92.44 85 PRO A N 1
ATOM 660 C CA . PRO A 1 85 ? -3.449 -7.719 4.236 1.00 92.44 85 PRO A CA 1
ATOM 661 C C . PRO A 1 85 ? -3.510 -8.106 2.754 1.00 92.44 85 PRO A C 1
ATOM 663 O O . PRO A 1 85 ? -2.498 -8.045 2.067 1.00 92.44 85 PRO A O 1
ATOM 666 N N . ALA A 1 86 ? -4.703 -8.414 2.232 1.00 93.19 86 ALA A N 1
ATOM 667 C CA . ALA A 1 86 ? -4.878 -8.766 0.822 1.00 93.19 86 ALA A CA 1
ATOM 668 C C . ALA A 1 86 ? -4.497 -7.610 -0.121 1.00 93.19 86 ALA A C 1
ATOM 670 O O . ALA A 1 86 ? -3.788 -7.817 -1.105 1.00 93.19 86 ALA A O 1
ATOM 671 N N . TYR A 1 87 ? -4.924 -6.389 0.207 1.00 95.00 87 TYR A N 1
ATOM 672 C CA . TYR A 1 87 ? -4.594 -5.174 -0.534 1.00 95.00 87 TYR A CA 1
ATOM 673 C C . TYR A 1 87 ? -3.082 -4.911 -0.563 1.00 95.00 87 TYR A C 1
ATOM 675 O O . TYR A 1 87 ? -2.504 -4.824 -1.646 1.00 95.00 87 TYR A O 1
ATOM 683 N N . PHE A 1 88 ? -2.427 -4.843 0.600 1.00 93.50 88 PHE A N 1
ATOM 684 C CA . PHE A 1 88 ? -0.996 -4.549 0.679 1.00 93.50 88 PHE A CA 1
ATOM 685 C C . PHE A 1 88 ? -0.143 -5.679 0.081 1.00 93.50 88 PHE A C 1
ATOM 687 O O . PHE A 1 88 ? 0.909 -5.401 -0.492 1.00 93.50 88 PHE A O 1
ATOM 694 N N . SER A 1 89 ? -0.586 -6.941 0.141 1.00 93.75 89 SER A N 1
ATOM 695 C CA . SER A 1 89 ? 0.070 -8.044 -0.573 1.00 93.75 89 SER A CA 1
ATOM 696 C C . SER A 1 89 ? -0.020 -7.878 -2.088 1.00 93.75 89 SER A C 1
ATOM 698 O O . SER A 1 89 ? 1.002 -7.969 -2.763 1.00 93.75 89 SER A O 1
ATOM 700 N N . MET A 1 90 ? -1.209 -7.597 -2.626 1.00 95.94 90 MET A N 1
ATOM 701 C CA . MET A 1 90 ? -1.404 -7.393 -4.064 1.00 95.94 90 MET A CA 1
ATOM 702 C C . MET A 1 90 ? -0.578 -6.209 -4.578 1.00 95.94 90 MET A C 1
ATOM 704 O O . MET A 1 90 ? 0.197 -6.370 -5.519 1.00 95.94 90 MET A O 1
ATOM 708 N N . VAL A 1 91 ? -0.681 -5.046 -3.926 1.00 93.75 91 VAL A N 1
ATOM 709 C CA . VAL A 1 91 ? 0.115 -3.860 -4.280 1.00 93.75 91 VAL A CA 1
ATOM 710 C C . VAL A 1 91 ? 1.609 -4.151 -4.138 1.00 93.75 91 VAL A C 1
ATOM 712 O O . VAL A 1 91 ? 2.389 -3.749 -4.993 1.00 93.75 91 VAL A O 1
ATOM 715 N N . GLY A 1 92 ? 2.020 -4.911 -3.120 1.00 91.06 92 GLY A N 1
ATOM 716 C CA . GLY A 1 92 ? 3.416 -5.295 -2.913 1.00 91.06 92 GLY A CA 1
ATOM 717 C C . GLY A 1 92 ? 3.978 -6.134 -4.056 1.00 91.06 92 GLY A C 1
ATOM 718 O O . GLY A 1 92 ? 5.045 -5.812 -4.573 1.00 91.06 92 GLY A O 1
ATOM 719 N N . VAL A 1 93 ? 3.247 -7.165 -4.490 1.00 93.25 93 VAL A N 1
ATOM 720 C CA . VAL A 1 93 ? 3.630 -8.008 -5.635 1.00 93.25 93 VAL A CA 1
ATOM 721 C C . VAL A 1 93 ? 3.690 -7.183 -6.917 1.00 93.25 93 VAL A C 1
ATOM 723 O O . VAL A 1 93 ? 4.679 -7.252 -7.645 1.00 93.25 93 VAL A O 1
ATOM 726 N N . CYS A 1 94 ? 2.674 -6.359 -7.172 1.00 92.69 94 CYS A N 1
ATOM 727 C CA . CYS A 1 94 ? 2.646 -5.490 -8.342 1.00 92.69 94 CYS A CA 1
ATOM 728 C C . CYS A 1 94 ? 3.825 -4.504 -8.359 1.00 92.69 94 CYS A C 1
ATOM 730 O O . CYS A 1 94 ? 4.507 -4.380 -9.374 1.00 92.69 94 CYS A O 1
ATOM 732 N N . CYS A 1 95 ? 4.118 -3.850 -7.234 1.00 91.00 95 CYS A N 1
ATOM 733 C CA . CYS A 1 95 ? 5.267 -2.958 -7.115 1.00 91.00 95 CYS A CA 1
ATOM 734 C C . CYS A 1 95 ? 6.595 -3.709 -7.293 1.00 91.00 95 CYS A C 1
ATOM 736 O O . CYS A 1 95 ? 7.479 -3.195 -7.968 1.00 91.00 95 CYS A O 1
ATOM 738 N N . ALA A 1 96 ? 6.739 -4.925 -6.758 1.00 90.81 96 ALA A N 1
ATOM 739 C CA . ALA A 1 96 ? 7.948 -5.731 -6.938 1.00 90.81 96 ALA A CA 1
ATOM 740 C C . ALA A 1 96 ? 8.187 -6.091 -8.414 1.00 90.81 96 ALA A C 1
ATOM 742 O O . ALA A 1 96 ? 9.302 -5.932 -8.912 1.00 90.81 96 ALA A O 1
ATOM 743 N N . ILE A 1 97 ? 7.138 -6.513 -9.131 1.00 88.19 97 ILE A N 1
ATOM 744 C CA . ILE A 1 97 ? 7.211 -6.793 -10.573 1.00 88.19 97 ILE A CA 1
ATOM 745 C C . ILE A 1 97 ? 7.535 -5.511 -11.346 1.00 88.19 97 ILE A C 1
ATOM 747 O O . ILE A 1 97 ? 8.407 -5.529 -12.211 1.00 88.19 97 ILE A O 1
ATOM 751 N N . ALA A 1 98 ? 6.891 -4.389 -11.013 1.00 90.00 98 ALA A N 1
ATOM 752 C CA . ALA A 1 98 ? 7.145 -3.107 -11.661 1.00 90.00 98 ALA A CA 1
ATOM 753 C C . ALA A 1 98 ? 8.591 -2.624 -11.447 1.00 90.00 98 ALA A C 1
ATOM 755 O O . ALA A 1 98 ? 9.227 -2.219 -12.419 1.00 90.00 98 ALA A O 1
ATOM 756 N N . VAL A 1 99 ? 9.129 -2.723 -10.223 1.00 87.00 99 VAL A N 1
ATOM 757 C CA . VAL A 1 99 ? 10.535 -2.418 -9.891 1.00 87.00 99 VAL A CA 1
ATOM 758 C C . VAL A 1 99 ? 11.482 -3.335 -10.659 1.00 87.00 99 VAL A C 1
ATOM 760 O O . VAL A 1 99 ? 12.429 -2.847 -11.270 1.00 87.00 99 VAL A O 1
ATOM 763 N N . GLY A 1 100 ? 11.233 -4.648 -10.653 1.00 81.38 100 GLY A N 1
ATOM 764 C CA . GLY A 1 100 ? 12.083 -5.626 -11.331 1.00 81.38 100 GLY A CA 1
ATOM 765 C C . GLY A 1 100 ? 12.119 -5.413 -12.843 1.00 81.38 100 GLY A C 1
ATOM 766 O O . GLY A 1 100 ? 13.195 -5.348 -13.434 1.00 81.38 100 GLY A O 1
ATOM 767 N N . ALA A 1 101 ? 10.952 -5.225 -13.461 1.00 83.94 101 ALA A N 1
ATOM 768 C CA . ALA A 1 101 ? 10.845 -4.960 -14.888 1.00 83.94 101 ALA A CA 1
ATOM 769 C C . ALA A 1 101 ? 11.480 -3.617 -15.278 1.00 83.94 101 ALA A C 1
ATOM 771 O O . ALA A 1 101 ? 12.235 -3.558 -16.246 1.00 83.94 101 ALA A O 1
ATOM 772 N N . PHE A 1 102 ? 11.243 -2.555 -14.501 1.00 84.19 102 PHE A N 1
ATOM 773 C CA . PHE A 1 102 ? 11.832 -1.242 -14.761 1.00 84.19 102 PHE A CA 1
ATOM 774 C C . PHE A 1 102 ? 13.355 -1.256 -14.573 1.00 84.19 102 PHE A C 1
ATOM 776 O O . PHE A 1 102 ? 14.087 -0.770 -15.429 1.00 84.19 102 PHE A O 1
ATOM 783 N N . GLY A 1 103 ? 13.851 -1.869 -13.497 1.00 83.69 103 GLY A N 1
ATOM 784 C CA . GLY A 1 103 ? 15.285 -1.995 -13.231 1.00 83.69 103 GLY A CA 1
ATOM 785 C C . GLY A 1 103 ? 16.021 -2.832 -14.280 1.00 83.69 103 GLY A C 1
ATOM 786 O O . GLY A 1 103 ? 17.164 -2.523 -14.610 1.00 83.69 103 GLY A O 1
ATOM 787 N N . TYR A 1 104 ? 15.362 -3.849 -14.845 1.00 80.38 104 TYR A N 1
ATOM 788 C CA . TYR A 1 104 ? 15.915 -4.633 -15.949 1.00 80.38 104 TYR A CA 1
ATOM 789 C C . TYR A 1 104 ? 15.975 -3.829 -17.256 1.00 80.38 104 TYR A C 1
ATOM 791 O O . TYR A 1 104 ? 16.983 -3.861 -17.957 1.00 80.38 104 TYR A O 1
ATOM 799 N N . LEU A 1 105 ? 14.908 -3.091 -17.582 1.00 79.38 105 LEU A N 1
ATOM 800 C CA . LEU A 1 105 ? 14.844 -2.254 -18.785 1.00 79.38 105 LEU A CA 1
ATOM 801 C C . LEU A 1 105 ? 15.774 -1.032 -18.713 1.00 79.38 105 LEU A C 1
ATOM 803 O O . LEU A 1 105 ? 16.205 -0.537 -19.753 1.00 79.38 105 LEU A O 1
ATOM 807 N N . HIS A 1 106 ? 16.104 -0.571 -17.504 1.00 80.50 106 HIS A N 1
ATOM 808 C CA . HIS A 1 106 ? 16.917 0.618 -17.251 1.00 80.50 106 HIS A CA 1
ATOM 809 C C . HIS A 1 106 ? 18.116 0.306 -16.331 1.00 80.50 106 HIS A C 1
ATOM 811 O O . HIS A 1 106 ? 18.128 0.735 -15.168 1.00 80.50 106 HIS A O 1
ATOM 817 N N . PRO A 1 107 ? 19.158 -0.400 -16.823 1.00 81.12 107 PRO A N 1
ATOM 818 C CA . PRO A 1 107 ? 20.309 -0.775 -16.008 1.00 81.12 107 PRO A CA 1
ATOM 819 C C . PRO A 1 107 ? 21.000 0.435 -15.370 1.00 81.12 107 PRO A C 1
ATOM 821 O O . PRO A 1 107 ? 21.364 1.398 -16.039 1.00 81.12 107 PRO A O 1
ATOM 824 N N . TRP A 1 108 ? 21.266 0.367 -14.064 1.00 75.69 108 TRP A N 1
ATOM 825 C CA . TRP A 1 108 ? 21.770 1.505 -13.279 1.00 75.69 108 TRP A CA 1
ATOM 826 C C . TRP A 1 108 ? 23.019 2.193 -13.859 1.00 75.69 108 TRP A C 1
ATOM 828 O O . TRP A 1 108 ? 23.167 3.413 -13.759 1.00 75.69 108 TRP A O 1
ATOM 838 N N . LYS A 1 109 ? 23.928 1.417 -14.463 1.00 76.00 109 LYS A N 1
ATOM 839 C CA . LYS A 1 109 ? 25.189 1.920 -15.032 1.00 76.00 109 LYS A CA 1
ATOM 840 C C . LYS A 1 109 ? 24.985 2.766 -16.292 1.00 76.00 109 LYS A C 1
ATOM 842 O O . LYS A 1 109 ? 25.784 3.662 -16.533 1.00 76.00 109 LYS A O 1
ATOM 847 N N . THR A 1 110 ? 23.940 2.489 -17.068 1.00 78.38 110 THR A N 1
ATOM 848 C CA . THR A 1 110 ? 23.645 3.158 -18.346 1.00 78.38 110 THR A CA 1
ATOM 849 C C . THR A 1 110 ? 22.482 4.145 -18.245 1.00 78.38 110 THR A C 1
ATOM 851 O O . THR A 1 110 ? 22.313 4.980 -19.126 1.00 78.38 110 THR A O 1
ATOM 854 N N . SER A 1 111 ? 21.705 4.082 -17.163 1.00 81.81 111 SER A N 1
ATOM 855 C CA . SER A 1 111 ? 20.575 4.972 -16.901 1.00 81.81 111 SER A CA 1
ATOM 856 C C . SER A 1 111 ? 20.996 6.400 -16.547 1.00 81.81 111 SER A C 1
ATOM 858 O O . SER A 1 111 ? 21.906 6.627 -15.732 1.00 81.81 111 SER A O 1
ATOM 860 N N . GLY A 1 112 ? 20.272 7.366 -17.113 1.00 83.00 112 GLY A N 1
ATOM 861 C CA . GLY A 1 112 ? 20.360 8.777 -16.765 1.00 83.00 112 GLY A CA 1
ATOM 862 C C . GLY A 1 112 ? 19.797 9.070 -15.373 1.00 83.00 112 GLY A C 1
ATOM 863 O O . GLY A 1 112 ? 19.367 8.184 -14.631 1.00 83.00 112 GLY A O 1
ATOM 864 N N . ALA A 1 113 ? 19.843 10.342 -14.978 1.00 81.69 113 ALA A N 1
ATOM 865 C CA . ALA A 1 113 ? 19.339 10.764 -13.673 1.00 81.69 113 ALA A CA 1
ATOM 866 C C . ALA A 1 113 ? 17.820 10.541 -13.547 1.00 81.69 113 ALA A C 1
ATOM 868 O O . ALA A 1 113 ? 17.359 10.075 -12.509 1.00 81.69 113 ALA A O 1
ATOM 869 N N . ALA A 1 114 ? 17.056 10.814 -14.610 1.00 81.69 114 ALA A N 1
ATOM 870 C CA . ALA A 1 114 ? 15.600 10.691 -14.617 1.00 81.69 114 ALA A CA 1
ATOM 871 C C . ALA A 1 114 ? 15.134 9.248 -14.360 1.00 81.69 114 ALA A C 1
ATOM 873 O O . ALA A 1 114 ? 14.306 9.017 -13.479 1.00 81.69 114 ALA A O 1
ATOM 874 N N . GLU A 1 115 ? 15.723 8.265 -15.045 1.00 81.50 115 GLU A N 1
ATOM 875 C CA . GLU A 1 115 ? 15.384 6.849 -14.873 1.00 81.50 115 GLU A CA 1
ATOM 876 C C . GLU A 1 115 ? 15.768 6.345 -13.474 1.00 81.50 115 GLU A C 1
ATOM 878 O O . GLU A 1 115 ? 15.046 5.555 -12.865 1.00 81.50 115 GLU A O 1
ATOM 883 N N . LYS A 1 116 ? 16.879 6.842 -12.915 1.00 84.50 116 LYS A N 1
ATOM 884 C CA . LYS A 1 116 ? 17.291 6.530 -11.537 1.00 84.50 116 LYS A CA 1
ATOM 885 C C . LYS A 1 116 ? 16.298 7.070 -10.510 1.00 84.50 116 LYS A C 1
ATOM 887 O O . LYS A 1 116 ? 15.965 6.354 -9.566 1.00 84.50 116 LYS A O 1
ATOM 892 N N . TYR A 1 117 ? 15.789 8.288 -10.700 1.00 86.81 117 TYR A N 1
ATOM 893 C CA . TYR A 1 117 ? 14.731 8.839 -9.850 1.00 86.81 117 TYR A CA 1
ATOM 894 C C . TYR A 1 117 ? 13.420 8.061 -9.999 1.00 86.81 117 TYR A C 1
ATOM 896 O O . TYR A 1 117 ? 12.817 7.706 -8.988 1.00 86.81 117 TYR A O 1
ATOM 904 N N . GLN A 1 118 ? 13.009 7.722 -11.225 1.00 84.19 118 GLN A N 1
ATOM 905 C CA . GLN A 1 118 ? 11.813 6.912 -11.486 1.00 84.19 118 GLN A CA 1
ATOM 906 C C . GLN A 1 118 ? 11.874 5.546 -10.791 1.00 84.19 118 GLN A C 1
ATOM 908 O O . GLN A 1 118 ? 10.898 5.147 -10.149 1.00 84.19 118 GLN A O 1
ATOM 913 N N . LEU A 1 119 ? 13.019 4.860 -10.864 1.00 86.00 119 LEU A N 1
ATOM 914 C CA . LEU A 1 119 ? 13.257 3.615 -10.132 1.00 86.00 119 LEU A CA 1
ATOM 915 C C . LEU A 1 119 ? 13.233 3.847 -8.615 1.00 86.00 119 LEU A C 1
ATOM 917 O O . LEU A 1 119 ? 12.623 3.068 -7.885 1.00 86.00 119 LEU A O 1
ATOM 921 N N . GLY A 1 120 ? 13.845 4.934 -8.139 1.00 87.00 120 GLY A N 1
ATOM 922 C CA . GLY A 1 120 ? 13.832 5.326 -6.730 1.00 87.00 120 GLY A CA 1
ATOM 923 C C . GLY A 1 120 ? 12.416 5.500 -6.173 1.00 87.00 120 GLY A C 1
ATOM 924 O O . GLY A 1 120 ? 12.118 4.981 -5.098 1.00 87.00 120 GLY A O 1
ATOM 925 N N . PHE A 1 121 ? 11.517 6.149 -6.917 1.00 91.06 121 PHE A N 1
ATOM 926 C CA . PHE A 1 121 ? 10.115 6.301 -6.517 1.00 91.06 121 PHE A CA 1
ATOM 927 C C . PHE A 1 121 ? 9.357 4.967 -6.491 1.00 91.06 121 PHE A C 1
ATOM 929 O O . PHE A 1 121 ? 8.601 4.726 -5.552 1.00 91.06 121 PHE A O 1
ATOM 936 N N . LEU A 1 122 ? 9.591 4.057 -7.442 1.00 87.31 122 LEU A N 1
ATOM 937 C CA . LEU A 1 122 ? 9.000 2.710 -7.388 1.00 87.31 122 LEU A CA 1
ATOM 938 C C . LEU A 1 122 ? 9.495 1.909 -6.176 1.00 87.31 122 LEU A C 1
ATOM 940 O O . LEU A 1 122 ? 8.703 1.252 -5.499 1.00 87.31 122 LEU A O 1
ATOM 944 N N . VAL A 1 123 ? 10.792 1.985 -5.870 1.00 89.25 123 VAL A N 1
ATOM 945 C CA . VAL A 1 123 ? 11.383 1.325 -4.696 1.00 89.25 123 VAL A CA 1
ATOM 946 C C . VAL A 1 123 ? 10.837 1.925 -3.400 1.00 89.25 123 VAL A C 1
ATOM 948 O O . VAL A 1 123 ? 10.521 1.182 -2.467 1.00 89.25 123 VAL A O 1
ATOM 951 N N . ALA A 1 124 ? 10.661 3.246 -3.337 1.00 92.38 124 ALA A N 1
ATOM 952 C CA . ALA A 1 124 ? 10.019 3.911 -2.207 1.00 92.38 124 ALA A CA 1
ATOM 953 C C . ALA A 1 124 ? 8.561 3.448 -2.047 1.00 92.38 124 ALA A C 1
ATOM 955 O O . ALA A 1 124 ? 8.165 3.045 -0.951 1.00 92.38 124 ALA A O 1
ATOM 956 N N . ALA A 1 125 ? 7.789 3.414 -3.141 1.00 92.94 125 ALA A N 1
ATOM 957 C CA . ALA A 1 125 ? 6.415 2.919 -3.146 1.00 92.94 125 ALA A CA 1
ATOM 958 C C . ALA A 1 125 ? 6.323 1.491 -2.598 1.00 92.94 125 ALA A C 1
ATOM 960 O O . ALA A 1 125 ? 5.511 1.222 -1.706 1.00 92.94 125 ALA A O 1
ATOM 961 N N . PHE A 1 126 ? 7.191 0.603 -3.090 1.00 91.94 126 PHE A N 1
ATOM 962 C CA . PHE A 1 126 ? 7.302 -0.776 -2.629 1.00 91.94 126 PHE A CA 1
ATOM 963 C C . PHE A 1 126 ? 7.652 -0.854 -1.139 1.00 91.94 126 PHE A C 1
ATOM 965 O O . PHE A 1 126 ? 6.979 -1.560 -0.392 1.00 91.94 126 PHE A O 1
ATOM 972 N N . SER A 1 127 ? 8.646 -0.091 -0.684 1.00 92.44 127 SER A N 1
ATOM 973 C CA . SER A 1 127 ? 9.140 -0.127 0.701 1.00 92.44 127 SER A CA 1
ATOM 974 C C . SER A 1 127 ? 8.095 0.351 1.712 1.00 92.44 127 SER A C 1
ATOM 976 O O . SER A 1 127 ? 7.893 -0.284 2.752 1.00 92.44 127 SER A O 1
ATOM 978 N N . PHE A 1 128 ? 7.378 1.437 1.408 1.00 94.94 128 PHE A N 1
ATOM 979 C CA . PHE A 1 128 ? 6.288 1.922 2.258 1.00 94.94 128 PHE A CA 1
ATOM 980 C C . PHE A 1 128 ? 5.102 0.954 2.285 1.00 94.94 128 PHE A C 1
ATOM 982 O O . PHE A 1 128 ? 4.548 0.684 3.354 1.00 94.94 128 PHE A O 1
ATOM 989 N N . ASN A 1 129 ? 4.736 0.389 1.131 1.00 94.44 129 ASN A N 1
ATOM 990 C CA . ASN A 1 129 ? 3.693 -0.629 1.050 1.00 94.44 129 ASN A CA 1
ATOM 991 C C . ASN A 1 129 ? 4.072 -1.887 1.845 1.00 94.44 129 ASN A C 1
ATOM 993 O O . ASN A 1 129 ? 3.257 -2.419 2.598 1.00 94.44 129 ASN A O 1
ATOM 997 N N . LEU A 1 130 ? 5.320 -2.340 1.719 1.00 92.31 130 LEU A N 1
ATOM 998 C CA . LEU A 1 130 ? 5.825 -3.500 2.439 1.00 92.31 130 LEU A CA 1
ATOM 999 C C . LEU A 1 130 ? 5.799 -3.247 3.946 1.00 92.31 130 LEU A C 1
ATOM 1001 O O . LEU A 1 130 ? 5.248 -4.060 4.677 1.00 92.31 130 LEU A O 1
ATOM 1005 N N . SER A 1 131 ? 6.279 -2.088 4.405 1.00 92.62 131 SER A N 1
ATOM 1006 C CA . SER A 1 131 ? 6.209 -1.689 5.820 1.00 92.62 131 SER A CA 1
ATOM 1007 C C . SER A 1 131 ? 4.774 -1.732 6.358 1.00 92.62 131 SER A C 1
ATOM 1009 O O . SER A 1 131 ? 4.528 -2.208 7.467 1.00 92.62 131 SER A O 1
ATOM 1011 N N . ASN A 1 132 ? 3.800 -1.306 5.550 1.00 94.25 132 ASN A N 1
ATOM 1012 C CA . ASN A 1 132 ? 2.391 -1.455 5.886 1.00 94.25 132 ASN A CA 1
ATOM 1013 C C . ASN A 1 132 ? 1.958 -2.914 6.002 1.00 94.25 132 ASN A C 1
ATOM 1015 O O . ASN A 1 132 ? 1.285 -3.255 6.973 1.00 94.25 132 ASN A O 1
ATOM 1019 N N . LEU A 1 133 ? 2.348 -3.770 5.059 1.00 91.19 133 LEU A N 1
ATOM 1020 C CA . LEU A 1 133 ? 2.009 -5.190 5.080 1.00 91.19 133 LEU A CA 1
ATOM 1021 C C . LEU A 1 133 ? 2.579 -5.901 6.315 1.00 91.19 133 LEU A C 1
ATOM 1023 O O . LEU A 1 133 ? 1.844 -6.607 7.002 1.00 91.19 133 LEU A O 1
ATOM 1027 N N . ILE A 1 134 ? 3.874 -5.716 6.590 1.00 91.88 134 ILE A N 1
ATOM 1028 C CA . ILE A 1 134 ? 4.609 -6.534 7.565 1.00 91.88 134 ILE A CA 1
ATOM 1029 C C . ILE A 1 134 ? 4.616 -5.961 8.986 1.00 91.88 134 ILE A C 1
ATOM 1031 O O . ILE A 1 134 ? 4.683 -6.731 9.939 1.00 91.88 134 ILE A O 1
ATOM 1035 N N . ILE A 1 135 ? 4.537 -4.636 9.153 1.00 93.31 135 ILE A N 1
ATOM 1036 C CA . ILE A 1 135 ? 4.661 -3.983 10.467 1.00 93.31 135 ILE A CA 1
ATOM 1037 C C . ILE A 1 135 ? 3.327 -3.368 10.887 1.00 93.31 135 ILE A C 1
ATOM 1039 O O . ILE A 1 135 ? 2.761 -3.734 11.918 1.00 93.31 135 ILE A O 1
ATOM 1043 N N . PHE A 1 136 ? 2.801 -2.424 10.104 1.00 91.38 136 PHE A N 1
ATOM 1044 C CA . PHE A 1 136 ? 1.705 -1.584 10.590 1.00 91.38 136 PHE A CA 1
ATOM 1045 C C . PHE A 1 136 ? 0.339 -2.264 10.543 1.00 91.38 136 PHE A C 1
ATOM 1047 O O . PHE A 1 136 ? -0.464 -2.070 11.456 1.00 91.38 136 PHE A O 1
ATOM 1054 N N . THR A 1 137 ? 0.066 -3.082 9.529 1.00 89.88 137 THR A N 1
ATOM 1055 C CA . THR A 1 137 ? -1.191 -3.833 9.418 1.00 89.88 137 THR A CA 1
ATOM 1056 C C . THR A 1 137 ? -1.377 -4.817 10.574 1.00 89.88 137 THR A C 1
ATOM 1058 O O . THR A 1 137 ? -2.395 -4.698 11.261 1.00 89.88 137 THR A O 1
ATOM 1061 N N . PRO A 1 138 ? -0.439 -5.742 10.874 1.00 91.62 138 PRO A N 1
ATOM 1062 C CA . PRO A 1 138 ? -0.621 -6.664 11.995 1.00 91.62 138 PRO A CA 1
ATOM 1063 C C . PRO A 1 138 ? -0.740 -5.923 13.332 1.00 91.62 138 PRO A C 1
ATOM 1065 O O . PRO A 1 138 ? -1.613 -6.251 14.136 1.00 91.62 138 PRO A O 1
ATOM 1068 N N . MET A 1 139 ? 0.049 -4.862 13.534 1.00 92.31 139 MET A N 1
ATOM 1069 C CA . MET A 1 139 ? -0.014 -4.041 14.745 1.00 92.31 139 MET A CA 1
ATOM 1070 C C . MET A 1 139 ? -1.367 -3.321 14.894 1.00 92.31 139 MET A C 1
ATOM 1072 O O . MET A 1 139 ? -1.942 -3.285 15.982 1.00 92.31 139 MET A O 1
ATOM 1076 N N . THR A 1 140 ? -1.908 -2.778 13.799 1.00 91.12 140 THR A N 1
ATOM 1077 C CA . THR A 1 140 ? -3.213 -2.096 13.777 1.00 91.12 140 THR A CA 1
ATOM 1078 C C . THR A 1 140 ? -4.354 -3.078 14.029 1.00 91.12 140 THR A C 1
ATOM 1080 O O . THR A 1 140 ? -5.277 -2.751 14.772 1.00 91.12 140 THR A O 1
ATOM 1083 N N . ILE A 1 141 ? -4.297 -4.279 13.441 1.00 92.75 141 ILE A N 1
ATOM 1084 C CA . ILE A 1 141 ? -5.300 -5.335 13.646 1.00 92.75 141 ILE A CA 1
ATOM 1085 C C . ILE A 1 141 ? -5.321 -5.776 15.109 1.00 92.75 141 ILE A C 1
ATOM 1087 O O . ILE A 1 141 ? -6.399 -5.899 15.688 1.00 92.75 141 ILE A O 1
ATOM 1091 N N . GLU A 1 142 ? -4.154 -5.993 15.713 1.00 94.31 142 GLU A N 1
ATOM 1092 C CA . GLU A 1 142 ? -4.062 -6.382 17.120 1.00 94.31 142 GLU A CA 1
ATOM 1093 C C . GLU A 1 142 ? -4.630 -5.289 18.036 1.00 94.31 142 GLU A C 1
ATOM 1095 O O . GLU A 1 142 ? -5.502 -5.549 18.867 1.00 94.31 142 GLU A O 1
ATOM 1100 N N . MET A 1 143 ? -4.235 -4.035 17.809 1.00 90.44 143 MET A N 1
ATOM 1101 C CA . MET A 1 143 ? -4.742 -2.892 18.572 1.00 90.44 143 MET A CA 1
ATOM 1102 C C . MET A 1 143 ? -6.259 -2.701 18.393 1.00 90.44 143 MET A C 1
ATOM 1104 O O . MET A 1 143 ? -6.971 -2.397 19.349 1.00 90.44 143 MET A O 1
ATOM 1108 N N . MET A 1 144 ? -6.775 -2.920 17.181 1.00 92.19 144 MET A N 1
ATOM 1109 C CA . MET A 1 144 ? -8.209 -2.893 16.884 1.00 92.19 144 MET A CA 1
ATOM 1110 C C . MET A 1 144 ? -8.966 -3.966 17.673 1.00 92.19 144 MET A C 1
ATOM 1112 O O . MET A 1 144 ? -9.979 -3.651 18.294 1.00 92.19 144 MET A O 1
ATOM 1116 N N . LYS A 1 145 ? -8.458 -5.205 17.729 1.00 92.81 145 LYS A N 1
ATOM 1117 C CA . LYS A 1 145 ? -9.084 -6.290 18.506 1.00 92.81 145 LYS A CA 1
ATOM 1118 C C . LYS A 1 145 ? -9.142 -5.959 19.998 1.00 92.81 145 LYS A C 1
ATOM 1120 O O . LYS A 1 145 ? -10.185 -6.138 20.628 1.00 92.81 145 LYS A O 1
ATOM 1125 N N . GLN A 1 146 ? -8.046 -5.442 20.555 1.00 92.19 146 GLN A N 1
ATOM 1126 C CA . GLN A 1 146 ? -7.984 -5.027 21.960 1.00 92.19 146 GLN A CA 1
ATOM 1127 C C . GLN A 1 146 ? -8.969 -3.894 22.257 1.00 92.19 146 GLN A C 1
ATOM 1129 O O . GLN A 1 146 ? -9.690 -3.934 23.256 1.00 92.19 146 GLN A O 1
ATOM 1134 N N . ARG A 1 147 ? -9.051 -2.911 21.357 1.00 89.75 147 ARG A N 1
ATOM 1135 C CA . ARG A 1 147 ? -10.012 -1.812 21.439 1.00 89.75 147 ARG A CA 1
ATOM 1136 C C . ARG A 1 147 ? -11.458 -2.306 21.373 1.00 89.75 147 ARG A C 1
ATOM 1138 O O . ARG A 1 147 ? -12.244 -1.927 22.234 1.00 89.75 147 ARG A O 1
ATOM 1145 N N . HIS A 1 148 ? -11.795 -3.186 20.430 1.00 91.00 148 HIS A N 1
ATOM 1146 C CA . HIS A 1 148 ? -13.142 -3.753 20.306 1.00 91.00 148 HIS A CA 1
ATOM 1147 C C . HIS A 1 148 ? -13.576 -4.491 21.577 1.00 91.00 148 HIS A C 1
ATOM 1149 O O . HIS A 1 148 ? -14.737 -4.400 21.966 1.00 91.00 148 HIS A O 1
ATOM 1155 N N . LYS A 1 149 ? -12.659 -5.186 22.264 1.00 90.12 149 LYS A N 1
ATOM 1156 C CA . LYS A 1 149 ? -12.964 -5.844 23.543 1.00 90.12 149 LYS A CA 1
ATOM 1157 C C . LYS A 1 149 ? -13.401 -4.834 24.613 1.00 90.12 149 LYS A C 1
ATOM 1159 O O . LYS A 1 149 ? -14.439 -5.028 25.235 1.00 90.12 149 LYS A O 1
ATOM 1164 N N . ILE A 1 150 ? -12.653 -3.741 24.774 1.00 87.88 150 ILE A N 1
ATOM 1165 C CA . ILE A 1 150 ? -12.973 -2.673 25.740 1.00 87.88 150 ILE A CA 1
ATOM 1166 C C . ILE A 1 150 ? -14.272 -1.952 25.351 1.00 87.88 150 ILE A C 1
ATOM 1168 O O . ILE A 1 150 ? -15.067 -1.587 26.210 1.00 87.88 150 ILE A O 1
ATOM 1172 N N . GLU A 1 151 ? -14.504 -1.750 24.055 1.00 87.69 151 GLU A N 1
ATOM 1173 C CA . GLU A 1 151 ? -15.730 -1.131 23.546 1.00 87.69 151 GLU A CA 1
ATOM 1174 C C . GLU A 1 151 ? -16.970 -1.990 23.836 1.00 87.69 151 GLU A C 1
ATOM 1176 O O . GLU A 1 151 ? -17.980 -1.456 24.291 1.00 87.69 151 GLU A O 1
ATOM 1181 N N . ARG A 1 152 ? -16.871 -3.319 23.695 1.00 88.25 152 ARG A N 1
ATOM 1182 C CA . ARG A 1 152 ? -17.947 -4.252 24.073 1.00 88.25 152 ARG A CA 1
ATOM 1183 C C . ARG A 1 152 ? -18.246 -4.226 25.569 1.00 88.25 152 ARG A C 1
ATOM 1185 O O . ARG A 1 152 ? -19.413 -4.193 25.939 1.00 88.25 152 ARG A O 1
ATOM 1192 N N . GLU A 1 153 ? -17.216 -4.180 26.418 1.00 87.50 153 GLU A N 1
ATOM 1193 C CA . GLU A 1 153 ? -17.374 -4.024 27.877 1.00 87.50 153 GLU A CA 1
ATOM 1194 C C . GLU A 1 153 ? -18.123 -2.723 28.235 1.00 87.50 153 GLU A C 1
ATOM 1196 O O . GLU A 1 153 ? -18.841 -2.666 29.230 1.00 87.50 153 GLU A O 1
ATOM 1201 N N . ALA A 1 154 ? -17.996 -1.686 27.402 1.00 83.62 154 ALA A N 1
ATOM 1202 C CA . ALA A 1 154 ? -18.663 -0.398 27.565 1.00 83.62 154 ALA A CA 1
ATOM 1203 C C . ALA A 1 154 ? -19.983 -0.260 26.773 1.00 83.62 154 ALA A C 1
ATOM 1205 O O . ALA A 1 154 ? -20.531 0.842 26.713 1.00 83.62 154 ALA A O 1
ATOM 1206 N N . ASN A 1 155 ? -20.503 -1.344 26.178 1.00 85.44 155 ASN A N 1
ATOM 1207 C CA . ASN A 1 155 ? -21.724 -1.362 25.357 1.00 85.44 155 ASN A CA 1
ATOM 1208 C C . ASN A 1 155 ? -21.724 -0.328 24.205 1.00 85.44 155 ASN A C 1
ATOM 1210 O O . ASN A 1 155 ? -22.736 0.319 23.909 1.00 85.44 155 ASN A O 1
ATOM 1214 N N . ILE A 1 156 ? -20.570 -0.168 23.549 1.00 85.00 156 ILE A N 1
ATOM 1215 C CA . ILE A 1 156 ? -20.372 0.651 22.341 1.00 85.00 156 ILE A CA 1
ATOM 1216 C C . ILE A 1 156 ? -19.679 -0.168 21.236 1.00 85.00 156 ILE A C 1
ATOM 1218 O O . ILE A 1 156 ? -19.148 -1.247 21.497 1.00 85.00 156 ILE A O 1
ATOM 1222 N N . GLY A 1 157 ? -19.656 0.346 20.004 1.00 76.94 157 GLY A N 1
ATOM 1223 C CA . GLY A 1 157 ? -18.984 -0.275 18.854 1.00 76.94 157 GLY A CA 1
ATOM 1224 C C . GLY A 1 157 ? -19.880 -0.600 17.659 1.00 76.94 157 GLY A C 1
ATOM 1225 O O . GLY A 1 157 ? -19.375 -0.848 16.562 1.00 76.94 157 GLY A O 1
ATOM 1226 N N . GLU A 1 158 ? -21.197 -0.553 17.858 1.00 81.56 158 GLU A N 1
ATOM 1227 C CA . GLU A 1 158 ? -22.203 -0.738 16.803 1.00 81.56 158 GLU A CA 1
ATOM 1228 C C . GLU A 1 158 ? -22.649 0.595 16.182 1.00 81.56 158 GLU A C 1
ATOM 1230 O O . GLU A 1 158 ? -23.445 0.627 15.245 1.00 81.56 158 GLU A O 1
ATOM 1235 N N . GLU A 1 159 ? -22.133 1.724 16.676 1.00 78.44 159 GLU A N 1
ATOM 1236 C CA . GLU A 1 159 ? -22.386 3.018 16.060 1.00 78.44 159 GLU A CA 1
ATOM 1237 C C . GLU A 1 159 ? -21.704 3.159 14.693 1.00 78.44 159 GLU A C 1
ATOM 1239 O O . GLU A 1 159 ? -20.589 2.680 14.454 1.00 78.44 159 GLU A O 1
ATOM 1244 N N . VAL A 1 160 ? -22.370 3.899 13.810 1.00 76.56 160 VAL A N 1
ATOM 1245 C CA . VAL A 1 160 ? -21.791 4.391 12.561 1.00 76.56 160 VAL A CA 1
ATOM 1246 C C . VAL A 1 160 ? -21.197 5.776 12.825 1.00 76.56 160 VAL A C 1
ATOM 1248 O O . VAL A 1 160 ? -21.859 6.660 13.371 1.00 76.56 160 VAL A O 1
ATOM 1251 N N . GLY A 1 161 ? -19.934 5.983 12.448 1.00 65.44 161 GLY A N 1
ATOM 1252 C CA . GLY A 1 161 ? -19.239 7.260 12.630 1.00 65.44 161 GLY A CA 1
ATOM 1253 C C . GLY A 1 161 ? -18.523 7.427 13.981 1.00 65.44 161 GLY A C 1
ATOM 1254 O O . GLY A 1 161 ? -17.978 6.477 14.550 1.00 65.44 161 GLY A O 1
ATOM 1255 N N . TRP A 1 162 ? -18.409 8.675 14.454 1.00 60.22 162 TRP A N 1
ATOM 1256 C CA . TRP A 1 162 ? -17.431 9.078 15.485 1.00 60.22 162 TRP A CA 1
ATOM 1257 C C . TRP A 1 162 ? -17.988 9.263 16.906 1.00 60.22 162 TRP A C 1
ATOM 1259 O O . TRP A 1 162 ? -17.216 9.215 17.864 1.00 60.22 162 TRP A O 1
ATOM 1269 N N . THR A 1 163 ? -19.291 9.493 17.049 1.00 61.84 163 THR A N 1
ATOM 1270 C CA . THR A 1 163 ? -19.871 10.256 18.170 1.00 61.84 163 THR A CA 1
ATOM 1271 C C . THR A 1 163 ? -19.834 9.534 19.517 1.00 61.84 163 THR A C 1
ATOM 1273 O O . THR A 1 163 ? -19.273 10.054 20.480 1.00 61.84 163 THR A O 1
ATOM 1276 N N . LYS A 1 164 ? -20.349 8.305 19.600 1.00 70.38 164 LYS A N 1
ATOM 1277 C CA . LYS A 1 164 ? -20.542 7.617 20.891 1.00 70.38 164 LYS A CA 1
ATOM 1278 C C . LYS A 1 164 ? -19.227 7.231 21.582 1.00 70.38 164 LYS A C 1
ATOM 1280 O O . LYS A 1 164 ? -19.092 7.313 22.801 1.00 70.38 164 LYS A O 1
ATOM 1285 N N . ASN A 1 165 ? -18.213 6.868 20.798 1.00 75.25 165 ASN A N 1
ATOM 1286 C CA . ASN A 1 165 ? -16.907 6.468 21.316 1.00 75.25 165 ASN A CA 1
ATOM 1287 C C . ASN A 1 165 ? -16.142 7.615 21.994 1.00 75.25 165 ASN A C 1
ATOM 1289 O O . ASN A 1 165 ? -15.489 7.394 23.013 1.00 75.25 165 ASN A O 1
ATOM 1293 N N . GLN A 1 166 ? -16.219 8.833 21.447 1.00 74.12 166 GLN A N 1
ATOM 1294 C CA . GLN A 1 166 ? -15.543 9.997 22.029 1.00 74.12 166 GLN A CA 1
ATOM 1295 C C . GLN A 1 166 ? -16.133 10.373 23.390 1.00 74.12 166 GLN A C 1
ATOM 1297 O O . GLN A 1 166 ? -15.393 10.742 24.301 1.00 74.12 166 GLN A O 1
ATOM 1302 N N . GLU A 1 167 ? -17.449 10.256 23.549 1.00 78.50 167 GLU A N 1
ATOM 1303 C CA . GLU A 1 167 ? -18.135 10.567 24.805 1.00 78.50 167 GLU A CA 1
ATOM 1304 C C . GLU A 1 167 ? -17.777 9.578 25.916 1.00 78.50 167 GLU A C 1
ATOM 1306 O O . GLU A 1 167 ? -17.457 9.990 27.032 1.00 78.50 167 GLU A O 1
ATOM 1311 N N . VAL A 1 168 ? -17.755 8.280 25.606 1.00 78.06 168 VAL A N 1
ATOM 1312 C CA . VAL A 1 168 ? -17.382 7.240 26.575 1.00 78.06 168 VAL A CA 1
ATOM 1313 C C . VAL A 1 168 ? -15.892 7.302 26.913 1.00 78.06 168 VAL A C 1
ATOM 1315 O O . VAL A 1 168 ? -15.517 7.121 28.072 1.00 78.06 168 VAL A O 1
ATOM 1318 N N . ALA A 1 169 ? -15.032 7.638 25.947 1.00 79.56 169 ALA A N 1
ATOM 1319 C CA . ALA A 1 169 ? -13.599 7.794 26.188 1.00 79.56 169 ALA A CA 1
ATOM 1320 C C . ALA A 1 169 ? -13.280 8.911 27.197 1.00 79.56 169 ALA A C 1
ATOM 1322 O O . ALA A 1 169 ? -12.334 8.767 27.965 1.00 79.56 169 ALA A O 1
ATOM 1323 N N . LYS A 1 170 ? -14.088 9.981 27.278 1.00 81.38 170 LYS A N 1
ATOM 1324 C CA . LYS A 1 170 ? -13.919 11.032 28.305 1.00 81.38 170 LYS A CA 1
ATOM 1325 C C . LYS A 1 170 ? -14.107 10.510 29.732 1.00 81.38 170 LYS A C 1
ATOM 1327 O O . LYS A 1 170 ? -13.534 11.068 30.660 1.00 81.38 170 LYS A O 1
ATOM 1332 N N . LYS A 1 171 ? -14.907 9.455 29.904 1.00 84.81 171 LYS A N 1
ATOM 1333 C CA . LYS A 1 171 ? -15.238 8.857 31.207 1.00 84.81 171 LYS A CA 1
ATOM 1334 C C . LYS A 1 171 ? -14.428 7.591 31.510 1.00 84.81 171 LYS A C 1
ATOM 1336 O O . LYS A 1 171 ? -14.451 7.115 32.638 1.00 84.81 171 LYS A O 1
ATOM 1341 N N . ASN A 1 172 ? -13.714 7.044 30.523 1.00 84.12 172 ASN A N 1
ATOM 1342 C CA . ASN A 1 172 ? -12.968 5.795 30.644 1.00 84.12 172 ASN A CA 1
ATOM 1343 C C . ASN A 1 172 ? -11.488 5.986 30.234 1.00 84.12 172 ASN A C 1
ATOM 1345 O O . ASN A 1 172 ? -11.173 5.955 29.038 1.00 84.12 172 ASN A O 1
ATOM 1349 N N . PRO A 1 173 ? -10.551 6.118 31.197 1.00 87.06 173 PRO A N 1
ATOM 1350 C CA . PRO A 1 173 ? -9.133 6.358 30.904 1.00 87.06 173 PRO A CA 1
ATOM 1351 C C . PRO A 1 173 ? -8.458 5.188 30.164 1.00 87.06 173 PRO A C 1
ATOM 1353 O O . PRO A 1 173 ? -7.543 5.395 29.356 1.00 87.06 173 PRO A O 1
ATOM 1356 N N . LYS A 1 174 ? -8.936 3.953 30.368 1.00 86.44 174 LYS A N 1
ATOM 1357 C CA . LYS A 1 174 ? -8.464 2.765 29.638 1.00 86.44 174 LYS A CA 1
ATOM 1358 C C . LYS A 1 174 ? -8.842 2.858 28.155 1.00 86.44 174 LYS A C 1
ATOM 1360 O O . LYS A 1 174 ? -7.999 2.615 27.296 1.00 86.44 174 LYS A O 1
ATOM 1365 N N . LEU A 1 175 ? -10.068 3.284 27.844 1.00 85.69 175 LEU A N 1
ATOM 1366 C CA . LEU A 1 175 ? -10.510 3.488 26.460 1.00 85.69 175 LEU A CA 1
ATOM 1367 C C . LEU A 1 175 ? -9.813 4.690 25.802 1.00 85.69 175 LEU A C 1
ATOM 1369 O O . LEU A 1 175 ? -9.405 4.597 24.647 1.00 85.69 175 LEU A O 1
ATOM 1373 N N . ALA A 1 176 ? -9.609 5.793 26.528 1.00 87.06 176 ALA A N 1
ATOM 1374 C CA . ALA A 1 176 ? -8.898 6.966 26.011 1.00 87.06 176 ALA A CA 1
ATOM 1375 C C . ALA A 1 176 ? -7.441 6.651 25.630 1.00 87.06 176 ALA A C 1
ATOM 1377 O O . ALA A 1 176 ? -6.988 6.990 24.533 1.00 87.06 176 ALA A O 1
ATOM 1378 N N . SER A 1 177 ? -6.712 5.960 26.511 1.00 88.75 177 SER A N 1
ATOM 1379 C CA . SER A 1 177 ? -5.332 5.544 26.232 1.00 88.75 177 SER A CA 1
ATOM 1380 C C . SER A 1 177 ? -5.252 4.554 25.064 1.00 88.75 177 SER A C 1
ATOM 1382 O O . SER A 1 177 ? -4.356 4.672 24.224 1.00 88.75 177 SER A O 1
ATOM 1384 N N . MET A 1 178 ? -6.218 3.635 24.958 1.00 88.38 178 MET A N 1
ATOM 1385 C CA . MET A 1 178 ? -6.334 2.705 23.834 1.00 88.38 178 MET A CA 1
ATOM 1386 C C . MET A 1 178 ? -6.598 3.435 22.510 1.00 88.38 178 MET A C 1
ATOM 1388 O O . MET A 1 178 ? -5.904 3.194 21.524 1.00 88.38 178 MET A O 1
ATOM 1392 N N . ASN A 1 179 ? -7.536 4.387 22.494 1.00 87.62 179 ASN A N 1
ATOM 1393 C CA . ASN A 1 179 ? -7.840 5.211 21.324 1.00 87.62 179 ASN A CA 1
ATOM 1394 C C . ASN A 1 179 ? -6.614 5.993 20.840 1.00 87.62 179 ASN A C 1
ATOM 1396 O O . ASN A 1 179 ? -6.362 6.044 19.638 1.00 87.62 179 ASN A O 1
ATOM 1400 N N . LYS A 1 180 ? -5.819 6.552 21.762 1.00 88.06 180 LYS A N 1
ATOM 1401 C CA . LYS A 1 180 ? -4.583 7.271 21.424 1.00 88.06 180 LYS A CA 1
ATOM 1402 C C . LYS A 1 180 ? -3.554 6.354 20.759 1.00 88.06 180 LYS A C 1
ATOM 1404 O O . LYS A 1 180 ? -2.993 6.713 19.725 1.00 88.06 180 LYS A O 1
ATOM 1409 N N . LYS A 1 181 ? -3.320 5.163 21.324 1.00 88.50 181 LYS A N 1
ATOM 1410 C CA . LYS A 1 181 ? -2.388 4.173 20.754 1.00 88.50 181 LYS A CA 1
ATOM 1411 C C . LYS A 1 181 ? -2.847 3.705 19.375 1.00 88.50 181 LYS A C 1
ATOM 1413 O O . LYS A 1 181 ? -2.054 3.719 18.437 1.00 88.50 181 LYS A O 1
ATOM 1418 N N . PHE A 1 182 ? -4.128 3.360 19.243 1.00 89.00 182 PHE A N 1
ATOM 1419 C CA . PHE A 1 182 ? -4.725 2.977 17.968 1.00 89.00 182 PHE A CA 1
ATOM 1420 C C . PHE A 1 182 ? -4.591 4.087 16.922 1.00 89.00 182 PHE A C 1
ATOM 1422 O O . PHE A 1 182 ? -4.099 3.829 15.828 1.00 89.00 182 PHE A O 1
ATOM 1429 N N . GLY A 1 183 ? -4.969 5.322 17.265 1.00 86.19 183 GLY A N 1
ATOM 1430 C CA . GLY A 1 183 ? -4.890 6.468 16.360 1.00 86.19 183 GLY A CA 1
ATOM 1431 C C . GLY A 1 183 ? -3.465 6.751 15.886 1.00 86.19 183 GLY A C 1
ATOM 1432 O O . GLY A 1 183 ? -3.263 7.043 14.711 1.00 86.19 183 GLY A O 1
ATOM 1433 N N . MET A 1 184 ? -2.468 6.595 16.760 1.00 89.75 184 MET A N 1
ATOM 1434 C CA . MET A 1 184 ? -1.060 6.759 16.395 1.00 89.75 184 MET A CA 1
ATOM 1435 C C . MET A 1 184 ? -0.597 5.694 15.389 1.00 89.75 184 MET A C 1
ATOM 1437 O O . MET A 1 184 ? -0.045 6.040 14.348 1.00 89.75 184 MET A O 1
ATOM 1441 N N . ILE A 1 185 ? -0.851 4.410 15.663 1.00 87.62 185 ILE A N 1
ATOM 1442 C CA . ILE A 1 185 ? -0.415 3.305 14.790 1.00 87.62 185 ILE A CA 1
ATOM 1443 C C . ILE A 1 185 ? -1.163 3.349 13.449 1.00 87.62 185 ILE A C 1
ATOM 1445 O O . ILE A 1 185 ? -0.544 3.267 12.388 1.00 87.62 185 ILE A O 1
ATOM 1449 N N . HIS A 1 186 ? -2.482 3.550 13.484 1.00 88.94 186 HIS A N 1
ATOM 1450 C CA . HIS A 1 186 ? -3.300 3.706 12.282 1.00 88.94 186 HIS A CA 1
ATOM 1451 C C . HIS A 1 186 ? -2.878 4.933 11.459 1.00 88.94 186 HIS A C 1
ATOM 1453 O O . HIS A 1 186 ? -2.828 4.871 10.228 1.00 88.94 186 HIS A O 1
ATOM 1459 N N . GLY A 1 187 ? -2.528 6.034 12.130 1.00 88.62 187 GLY A N 1
ATOM 1460 C CA . GLY A 1 187 ? -2.017 7.245 11.498 1.00 88.62 187 GLY A CA 1
ATOM 1461 C C . GLY A 1 187 ? -0.701 7.011 10.757 1.00 88.62 187 GLY A C 1
ATOM 1462 O O . GLY A 1 187 ? -0.575 7.416 9.603 1.00 88.62 187 GLY A O 1
ATOM 1463 N N . LEU A 1 188 ? 0.246 6.296 11.375 1.00 90.81 188 LEU A N 1
ATOM 1464 C CA . LEU A 1 188 ? 1.509 5.907 10.736 1.00 90.81 188 LEU A CA 1
ATOM 1465 C C . LEU A 1 188 ? 1.284 4.982 9.533 1.00 90.81 188 LEU A C 1
ATOM 1467 O O . LEU A 1 188 ? 1.876 5.203 8.477 1.00 90.81 188 LEU A O 1
ATOM 1471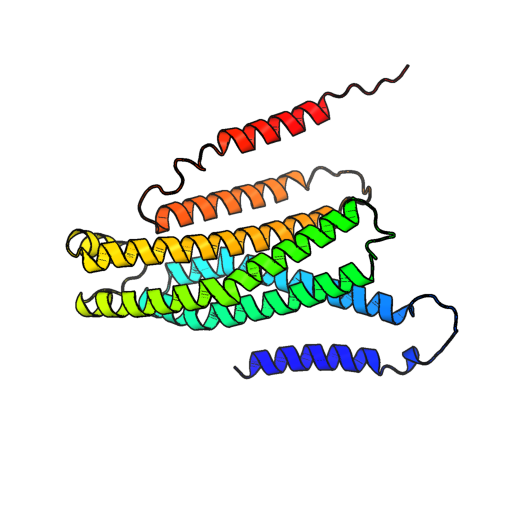 N N . SER A 1 189 ? 0.385 4.001 9.657 1.00 89.69 189 SER A N 1
ATOM 1472 C CA . SER A 1 189 ? 0.012 3.115 8.547 1.00 89.69 189 SER A CA 1
ATOM 1473 C C . SER A 1 189 ? -0.560 3.895 7.359 1.00 89.69 189 SER A C 1
ATOM 1475 O O . SER A 1 189 ? -0.150 3.723 6.207 1.00 89.69 189 SER A O 1
ATOM 1477 N N . SER A 1 190 ? -1.479 4.815 7.648 1.00 89.06 190 SER A N 1
ATOM 1478 C CA . SER A 1 190 ? -2.122 5.651 6.636 1.00 89.06 190 SER A CA 1
ATOM 1479 C C . SER A 1 190 ? -1.126 6.594 5.968 1.00 89.06 190 SER A C 1
ATOM 1481 O O . SER A 1 190 ? -1.161 6.747 4.750 1.00 89.06 190 SER A O 1
ATOM 1483 N N . LEU A 1 191 ? -0.194 7.173 6.732 1.00 91.25 191 LEU A N 1
ATOM 1484 C CA . LEU A 1 191 ? 0.891 7.987 6.188 1.00 91.25 191 LEU A CA 1
ATOM 1485 C C . LEU A 1 191 ? 1.780 7.170 5.246 1.00 91.25 191 LEU A C 1
ATOM 1487 O O . LEU A 1 191 ? 2.026 7.606 4.127 1.00 91.25 191 LEU A O 1
ATOM 1491 N N . ALA A 1 192 ? 2.209 5.972 5.651 1.00 90.06 192 ALA A N 1
ATOM 1492 C CA . ALA A 1 192 ? 2.986 5.089 4.785 1.00 90.06 192 ALA A CA 1
ATOM 1493 C C . ALA A 1 192 ? 2.217 4.734 3.497 1.00 90.06 192 ALA A C 1
ATOM 1495 O O . ALA A 1 192 ? 2.795 4.721 2.414 1.00 90.06 192 ALA A O 1
ATOM 1496 N N . ASN A 1 193 ? 0.901 4.522 3.575 1.00 93.12 193 ASN A N 1
ATOM 1497 C CA . ASN A 1 193 ? 0.083 4.231 2.396 1.00 93.12 193 ASN A CA 1
ATOM 1498 C C . ASN A 1 193 ? -0.027 5.452 1.463 1.00 93.12 193 ASN A C 1
ATOM 1500 O O . ASN A 1 193 ? 0.096 5.312 0.250 1.00 93.12 193 ASN A O 1
ATOM 1504 N N . ILE A 1 194 ? -0.180 6.656 2.022 1.00 90.50 194 ILE A N 1
ATOM 1505 C CA . ILE A 1 194 ? -0.186 7.914 1.263 1.00 90.50 194 ILE A CA 1
ATOM 1506 C C . ILE A 1 194 ? 1.174 8.170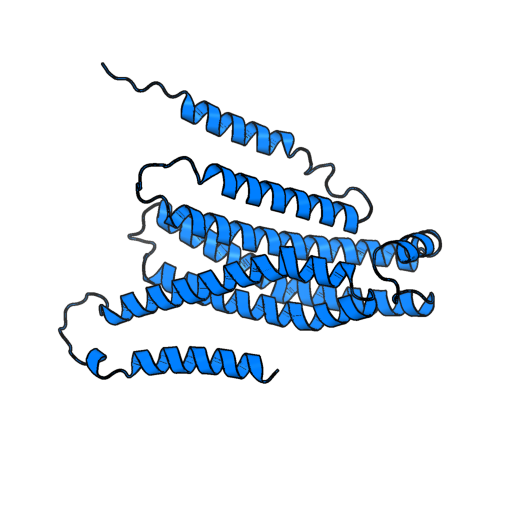 0.602 1.00 90.50 194 ILE A C 1
ATOM 1508 O O . ILE A 1 194 ? 1.214 8.574 -0.555 1.00 90.50 194 ILE A O 1
ATOM 1512 N N . LEU A 1 195 ? 2.285 7.920 1.301 1.00 92.50 195 LEU A N 1
ATOM 1513 C CA . LEU A 1 195 ? 3.633 8.051 0.740 1.00 92.50 195 LEU A CA 1
ATOM 1514 C C . LEU A 1 195 ? 3.883 7.028 -0.372 1.00 92.50 195 LEU A C 1
ATOM 1516 O O . LEU A 1 195 ? 4.488 7.367 -1.390 1.00 92.50 195 LEU A O 1
ATOM 1520 N N . SER A 1 196 ? 3.379 5.801 -0.212 1.00 92.31 196 SER A N 1
ATOM 1521 C CA . SER A 1 196 ? 3.422 4.781 -1.260 1.00 92.31 196 SER A CA 1
ATOM 1522 C C . SER A 1 196 ? 2.656 5.237 -2.506 1.00 92.31 196 SER A C 1
ATOM 1524 O O . SER A 1 196 ? 3.226 5.283 -3.595 1.00 92.31 196 SER A O 1
ATOM 1526 N N . PHE A 1 197 ? 1.408 5.684 -2.334 1.00 91.88 197 PHE A N 1
ATOM 1527 C CA . PHE A 1 197 ? 0.587 6.223 -3.418 1.00 91.88 197 PHE A CA 1
ATOM 1528 C C . PHE A 1 197 ? 1.225 7.452 -4.081 1.00 91.88 197 PHE A C 1
ATOM 1530 O O . PHE A 1 197 ? 1.325 7.509 -5.301 1.00 91.88 197 PHE A O 1
ATOM 1537 N N . GLY A 1 198 ? 1.718 8.412 -3.296 1.00 90.25 198 GLY A N 1
ATOM 1538 C CA . GLY A 1 198 ? 2.399 9.600 -3.814 1.00 90.25 198 GLY A CA 1
ATOM 1539 C C . GLY A 1 198 ? 3.654 9.256 -4.618 1.00 90.25 198 GLY A C 1
ATOM 1540 O O . GLY A 1 198 ? 3.916 9.875 -5.644 1.00 90.25 198 GLY A O 1
ATOM 1541 N N . SER A 1 199 ? 4.391 8.221 -4.213 1.00 91.12 199 SER A N 1
ATOM 1542 C CA . SER A 1 199 ? 5.555 7.741 -4.966 1.00 91.12 199 SER A CA 1
ATOM 1543 C C . SER A 1 199 ? 5.150 7.106 -6.303 1.00 91.12 199 SER A C 1
ATOM 1545 O O . SER A 1 199 ? 5.781 7.382 -7.322 1.00 91.12 199 SER A O 1
ATOM 1547 N N . LEU A 1 200 ? 4.061 6.324 -6.338 1.00 88.38 200 LEU A N 1
ATOM 1548 C CA . LEU A 1 200 ? 3.490 5.826 -7.598 1.00 88.38 200 LEU A CA 1
ATOM 1549 C C . LEU A 1 200 ? 3.010 6.978 -8.498 1.00 88.38 200 LEU A C 1
ATOM 1551 O O . LEU A 1 200 ? 3.172 6.904 -9.712 1.00 88.38 200 LEU A O 1
ATOM 1555 N N . ALA A 1 201 ? 2.480 8.056 -7.910 1.00 88.69 201 ALA A N 1
ATOM 1556 C CA . ALA A 1 201 ? 1.980 9.221 -8.645 1.00 88.69 201 ALA A CA 1
ATOM 1557 C C . ALA A 1 201 ? 3.110 9.933 -9.372 1.00 88.69 201 ALA A C 1
ATOM 1559 O O . ALA A 1 201 ? 3.033 10.178 -10.572 1.00 88.69 201 ALA A O 1
ATOM 1560 N N . ILE A 1 202 ? 4.187 10.213 -8.639 1.00 86.25 202 ILE A N 1
ATOM 1561 C CA . ILE A 1 202 ? 5.365 10.877 -9.190 1.00 86.25 202 ILE A CA 1
ATOM 1562 C C . ILE A 1 202 ? 6.005 9.998 -10.264 1.00 86.25 202 ILE A C 1
ATOM 1564 O O . ILE A 1 202 ? 6.406 10.520 -11.303 1.00 86.25 202 ILE A O 1
ATOM 1568 N N . HIS A 1 203 ? 6.052 8.675 -10.064 1.00 84.31 203 HIS A N 1
ATOM 1569 C CA . HIS A 1 203 ? 6.494 7.757 -11.109 1.0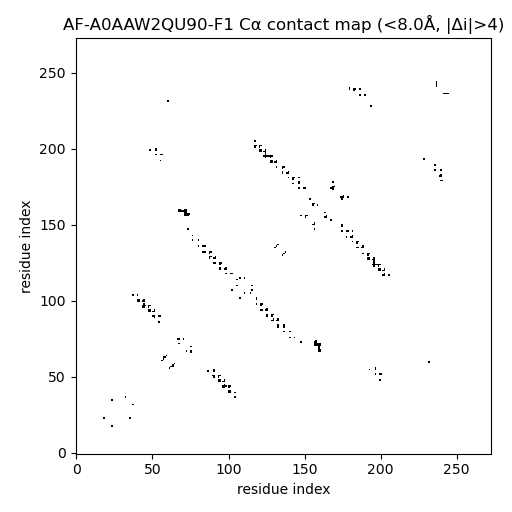0 84.31 203 HIS A CA 1
ATOM 1570 C C . HIS A 1 203 ? 5.622 7.883 -12.369 1.00 84.31 203 HIS A C 1
ATOM 1572 O O . HIS A 1 203 ? 6.180 8.066 -13.445 1.00 84.31 203 HIS A O 1
ATOM 1578 N N . SER A 1 204 ? 4.287 7.886 -12.231 1.00 81.25 204 SER A N 1
ATOM 1579 C CA . SER A 1 204 ? 3.350 8.061 -13.354 1.00 81.25 204 SER A CA 1
ATOM 1580 C C . SER A 1 204 ? 3.614 9.350 -14.122 1.00 81.25 204 SER A C 1
ATOM 1582 O O . SER A 1 204 ? 3.794 9.320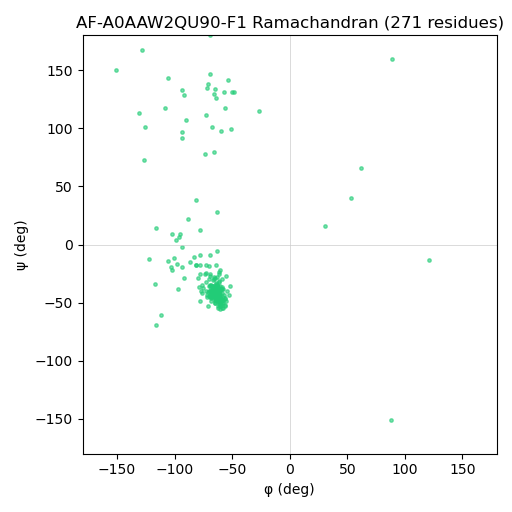 -15.332 1.00 81.25 204 SER A O 1
ATOM 1584 N N . CYS A 1 205 ? 3.672 10.485 -13.426 1.00 71.88 205 CYS A N 1
ATOM 1585 C CA . CYS A 1 205 ? 3.797 11.779 -14.085 1.00 71.88 205 CYS A CA 1
ATOM 1586 C C . CYS A 1 205 ? 5.191 12.008 -14.681 1.00 71.88 205 CYS A C 1
ATOM 1588 O O . CYS A 1 205 ? 5.340 12.772 -15.626 1.00 71.88 205 CYS A O 1
ATOM 1590 N N . SER A 1 206 ? 6.216 11.330 -14.158 1.00 64.50 206 SER A N 1
ATOM 1591 C CA . SER A 1 206 ? 7.565 11.381 -14.732 1.00 64.50 206 SER A CA 1
ATOM 1592 C C . SER A 1 206 ? 7.666 10.608 -16.054 1.00 64.50 206 SER A C 1
ATOM 1594 O O . SER A 1 206 ? 8.642 10.788 -16.777 1.00 64.50 206 SER A O 1
ATOM 1596 N N . VAL A 1 207 ? 6.717 9.715 -16.371 1.00 55.44 207 VAL A N 1
ATOM 1597 C CA . VAL A 1 207 ? 6.665 9.002 -17.663 1.00 55.44 207 VAL A CA 1
ATOM 1598 C C . VAL A 1 207 ? 6.204 9.934 -18.795 1.00 55.44 207 VAL A C 1
ATOM 1600 O O . VAL A 1 207 ? 6.611 9.733 -19.941 1.00 55.44 207 VAL A O 1
ATOM 1603 N N . ASP A 1 208 ? 5.452 10.991 -18.475 1.00 45.78 208 ASP A N 1
ATOM 1604 C CA . ASP A 1 208 ? 4.904 11.952 -19.444 1.00 45.78 208 ASP A CA 1
ATOM 1605 C C . ASP A 1 208 ? 5.891 13.062 -19.865 1.00 45.78 208 ASP A C 1
ATOM 1607 O O . ASP A 1 208 ? 5.646 13.757 -20.847 1.00 45.78 208 ASP A O 1
ATOM 1611 N N . ASP A 1 209 ? 7.039 13.202 -19.193 1.00 39.47 209 ASP A N 1
ATOM 1612 C CA . ASP A 1 209 ? 8.017 14.284 -19.428 1.00 39.47 209 ASP A CA 1
ATOM 1613 C C . ASP A 1 209 ? 9.071 13.975 -20.521 1.00 39.47 209 ASP A C 1
ATOM 1615 O O . ASP A 1 209 ? 10.129 14.608 -20.605 1.00 39.47 209 ASP A O 1
ATOM 1619 N N . LYS A 1 210 ? 8.789 13.038 -21.439 1.00 34.09 210 LYS A N 1
ATOM 1620 C CA . LYS A 1 210 ? 9.380 13.125 -22.792 1.00 34.09 210 LYS A CA 1
ATOM 1621 C C . LYS A 1 210 ? 8.682 14.285 -23.496 1.00 34.09 210 LYS A C 1
ATOM 1623 O O . LYS A 1 210 ? 7.465 14.339 -23.404 1.00 34.09 210 LYS A O 1
ATOM 1628 N N . PRO A 1 211 ? 9.386 15.196 -24.197 1.00 33.19 211 PRO A N 1
ATOM 1629 C CA . PRO A 1 211 ? 8.875 16.524 -24.541 1.00 33.19 211 PRO A CA 1
ATOM 1630 C C . PRO A 1 211 ? 7.691 16.467 -25.517 1.00 33.19 211 PRO A C 1
ATOM 1632 O O . PRO A 1 211 ? 7.819 16.712 -26.715 1.00 33.19 211 PRO A O 1
ATOM 1635 N N . MET A 1 212 ? 6.507 16.187 -24.990 1.00 29.52 212 MET A N 1
ATOM 1636 C CA . MET A 1 212 ? 5.240 16.500 -25.599 1.00 29.52 212 MET A CA 1
ATOM 1637 C C . MET A 1 212 ? 4.887 17.882 -25.073 1.00 29.52 212 MET A C 1
ATOM 1639 O O . MET A 1 212 ? 4.627 18.068 -23.888 1.00 29.52 212 MET A O 1
ATOM 1643 N N . LYS A 1 213 ? 4.997 18.866 -25.972 1.00 28.31 213 LYS A N 1
ATOM 1644 C CA . LYS A 1 213 ? 4.644 20.276 -25.774 1.00 28.31 213 LYS A CA 1
ATOM 1645 C C . LYS A 1 213 ? 3.551 20.415 -24.712 1.00 28.31 213 LYS A C 1
ATOM 1647 O O . LYS A 1 213 ? 2.436 19.948 -24.935 1.00 28.31 213 LYS A O 1
ATOM 1652 N N . MET A 1 214 ? 3.892 21.050 -23.587 1.00 31.89 214 MET A N 1
ATOM 1653 C CA . MET A 1 214 ? 2.968 21.328 -22.491 1.00 31.89 214 MET A CA 1
ATOM 1654 C C . MET A 1 214 ? 1.699 21.999 -23.026 1.00 31.89 214 MET A C 1
ATOM 1656 O O . MET A 1 214 ? 1.658 23.207 -23.256 1.00 31.89 214 MET A O 1
ATOM 1660 N N . SER A 1 215 ? 0.643 21.213 -23.200 1.00 31.28 215 SER A N 1
ATOM 1661 C CA . SER A 1 215 ? -0.706 21.723 -23.387 1.00 31.28 215 SER A CA 1
ATOM 1662 C C . SER A 1 215 ? -1.361 21.764 -22.011 1.00 31.28 215 SER A C 1
ATOM 1664 O O . SER A 1 215 ? -1.846 20.747 -21.536 1.00 31.28 215 SER A O 1
ATOM 1666 N N . HIS A 1 216 ? -1.232 22.913 -21.335 1.00 35.59 216 HIS A N 1
ATOM 1667 C CA . HIS A 1 216 ? -2.124 23.564 -20.349 1.00 35.59 216 HIS A CA 1
ATOM 1668 C C . HIS A 1 216 ? -3.061 22.750 -19.399 1.00 35.59 216 HIS A C 1
ATOM 1670 O O . HIS A 1 216 ? -3.956 23.336 -18.788 1.00 35.59 216 HIS A O 1
ATOM 1676 N N . GLY A 1 217 ? -2.876 21.441 -19.200 1.00 35.88 217 GLY A N 1
ATOM 1677 C CA . GLY A 1 217 ? -3.799 20.564 -18.458 1.00 35.88 217 GLY A CA 1
ATOM 1678 C C . GLY A 1 217 ? -3.229 19.916 -17.190 1.00 35.88 217 GLY A C 1
ATOM 1679 O O . GLY A 1 217 ? -3.951 19.788 -16.202 1.00 35.88 217 GLY A O 1
ATOM 1680 N N . GLY A 1 218 ? -1.934 19.575 -17.169 1.00 35.41 218 GLY A N 1
ATOM 1681 C CA . GLY A 1 218 ? -1.328 18.759 -16.101 1.00 35.41 218 GLY A CA 1
ATOM 1682 C C . GLY A 1 218 ? -1.303 19.410 -14.711 1.00 35.41 218 GLY A C 1
ATOM 1683 O O . GLY A 1 218 ? -1.418 18.727 -13.698 1.00 35.41 218 GLY A O 1
ATOM 1684 N N . GLY A 1 219 ? -1.258 20.745 -14.628 1.00 35.59 219 GLY A N 1
ATOM 1685 C CA . GLY A 1 219 ? -1.246 21.458 -13.342 1.00 35.59 219 GLY A CA 1
ATOM 1686 C C . GLY A 1 219 ? -2.498 21.224 -12.484 1.00 35.59 219 GLY A C 1
ATOM 1687 O O . GLY A 1 219 ? -2.431 21.299 -11.257 1.00 35.59 219 GLY A O 1
ATOM 1688 N N . LYS A 1 220 ? -3.637 20.890 -13.107 1.00 33.94 220 LYS A N 1
ATOM 1689 C CA . LYS A 1 220 ? -4.898 20.635 -12.394 1.00 33.94 220 LYS A CA 1
ATOM 1690 C C . LYS A 1 220 ? -4.904 19.273 -11.700 1.00 33.94 220 LYS A C 1
ATOM 1692 O O . LYS A 1 220 ? -5.402 19.182 -10.583 1.00 33.94 220 LYS A O 1
ATOM 1697 N N . GLU A 1 221 ? -4.314 18.245 -12.305 1.00 41.34 221 GLU A N 1
ATOM 1698 C CA . GLU A 1 221 ? -4.255 16.899 -11.718 1.00 41.34 221 GLU A CA 1
ATOM 1699 C C . GLU A 1 221 ? -3.323 16.853 -10.505 1.00 41.34 221 GLU A C 1
ATOM 1701 O O . GLU A 1 221 ? -3.692 16.305 -9.466 1.00 41.34 221 GLU A O 1
ATOM 1706 N N . TYR A 1 222 ? -2.181 17.545 -10.574 1.00 38.69 222 TYR A N 1
ATOM 1707 C CA . TYR A 1 222 ? -1.289 17.739 -9.428 1.00 38.69 222 TYR A CA 1
ATOM 1708 C C . TYR A 1 222 ? -1.963 18.496 -8.276 1.00 38.69 222 TYR A C 1
ATOM 1710 O O . TYR A 1 222 ? -1.826 18.110 -7.115 1.00 38.69 222 TYR A O 1
ATOM 1718 N N . LEU A 1 223 ? -2.736 19.545 -8.577 1.00 38.84 223 LEU A N 1
ATOM 1719 C CA . LEU A 1 223 ? -3.511 20.279 -7.573 1.00 38.84 223 LEU A CA 1
ATOM 1720 C C . LEU A 1 223 ? -4.599 19.411 -6.927 1.00 38.84 223 LEU A C 1
ATOM 1722 O O . LEU A 1 223 ? -4.817 19.519 -5.722 1.00 38.84 223 LEU A O 1
ATOM 1726 N N . VAL A 1 224 ? -5.247 18.524 -7.688 1.00 44.53 224 VAL A N 1
ATOM 1727 C CA . VAL A 1 224 ? -6.223 17.552 -7.162 1.00 44.53 224 VAL A CA 1
ATOM 1728 C C . VAL A 1 224 ? -5.541 16.515 -6.266 1.00 44.53 224 VAL A C 1
ATOM 1730 O O . VAL A 1 224 ? -6.071 16.192 -5.203 1.00 44.53 224 VAL A O 1
ATOM 1733 N N . LEU A 1 225 ? -4.349 16.045 -6.639 1.00 42.72 225 LEU A N 1
ATOM 1734 C CA . LEU A 1 225 ? -3.537 15.112 -5.850 1.00 42.72 225 LEU A CA 1
ATOM 1735 C C . LEU A 1 225 ? -3.096 15.734 -4.522 1.00 42.72 225 LEU A C 1
ATOM 1737 O O . LEU A 1 225 ? -3.299 15.132 -3.469 1.00 42.72 225 LEU A O 1
ATOM 1741 N N . VAL A 1 226 ? -2.575 16.964 -4.552 1.00 43.16 226 VAL A N 1
ATOM 1742 C CA . VAL A 1 226 ? -2.190 17.725 -3.352 1.00 43.16 226 VAL A CA 1
ATOM 1743 C C . VAL A 1 226 ? -3.414 18.034 -2.490 1.00 43.16 226 VAL A C 1
ATOM 1745 O O . VAL A 1 226 ? -3.377 17.814 -1.281 1.00 43.16 226 VAL A O 1
ATOM 1748 N N . ALA A 1 227 ? -4.534 18.450 -3.086 1.00 46.41 227 ALA A N 1
ATOM 1749 C CA . ALA A 1 227 ? -5.778 18.684 -2.355 1.00 46.41 227 ALA A CA 1
ATOM 1750 C C . ALA A 1 227 ? -6.330 17.394 -1.720 1.00 46.41 227 ALA A C 1
ATOM 1752 O O . ALA A 1 227 ? -6.821 17.428 -0.590 1.00 46.41 227 ALA A O 1
ATOM 1753 N N . GLY A 1 228 ? -6.220 16.251 -2.403 1.00 45.38 228 GLY A N 1
ATOM 1754 C CA . GLY A 1 228 ? -6.586 14.928 -1.893 1.00 45.38 228 GLY A CA 1
ATOM 1755 C C . GLY A 1 228 ? -5.680 14.463 -0.750 1.00 45.38 228 GLY A C 1
ATOM 1756 O O . GLY A 1 228 ? -6.178 13.955 0.262 1.00 45.38 228 GLY A O 1
ATOM 1757 N N . LEU A 1 229 ? -4.372 14.714 -0.863 1.00 44.69 229 LEU A N 1
ATOM 1758 C CA . LEU A 1 229 ? -3.380 14.466 0.185 1.00 44.69 229 LEU A CA 1
ATOM 1759 C C . LEU A 1 229 ? -3.676 15.318 1.421 1.00 44.69 229 LEU A C 1
ATOM 1761 O O . LEU A 1 229 ? -3.760 14.793 2.528 1.00 44.69 229 LEU A O 1
ATOM 1765 N N . GLU A 1 230 ? -3.915 16.619 1.242 1.00 45.84 230 GLU A N 1
ATOM 1766 C CA . GLU A 1 230 ? -4.253 17.526 2.337 1.00 45.84 230 GLU A CA 1
ATOM 1767 C C . GLU A 1 230 ? -5.600 17.180 2.977 1.00 45.84 230 GLU A C 1
ATOM 1769 O O . GLU A 1 230 ? -5.752 17.275 4.193 1.00 45.84 230 GLU A O 1
ATOM 1774 N N . LYS A 1 231 ? -6.606 16.778 2.193 1.00 48.34 231 LYS A N 1
ATOM 1775 C CA . LYS A 1 231 ? -7.913 16.355 2.720 1.00 48.34 231 LYS A CA 1
ATOM 1776 C C . LYS A 1 231 ? -7.792 15.059 3.523 1.00 48.34 231 LYS A C 1
ATOM 1778 O O . LYS A 1 231 ? -8.411 14.942 4.578 1.00 48.34 231 LYS A O 1
ATOM 1783 N N . SER A 1 232 ? -6.943 14.136 3.077 1.00 43.62 232 SER A N 1
ATOM 1784 C CA . SER A 1 232 ? -6.655 12.883 3.783 1.00 43.62 232 SER A CA 1
ATOM 1785 C C . SER A 1 232 ? -5.832 13.116 5.046 1.00 43.62 232 SER A C 1
ATOM 1787 O O . SER A 1 232 ? -6.167 12.569 6.092 1.00 43.62 232 SER A O 1
ATOM 1789 N N . 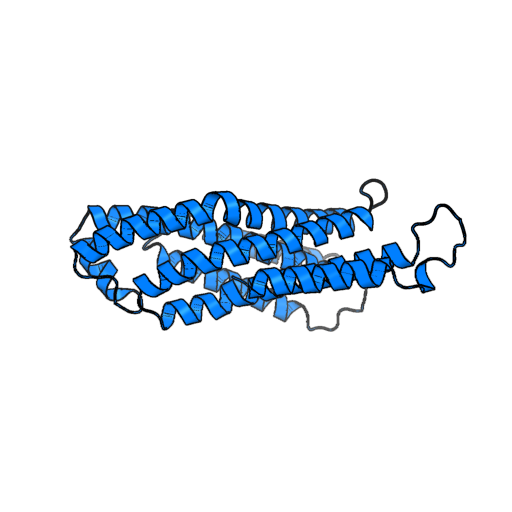LEU A 1 233 ? -4.834 14.004 5.005 1.00 44.06 233 LEU A N 1
ATOM 1790 C CA . LEU A 1 233 ? -4.081 14.450 6.182 1.00 44.06 233 LEU A CA 1
ATOM 1791 C C . LEU A 1 233 ? -4.979 15.174 7.195 1.00 44.06 233 LEU A C 1
ATOM 1793 O O . LEU A 1 233 ? -4.869 14.931 8.394 1.00 44.06 233 LEU A O 1
ATOM 1797 N N . ARG A 1 234 ? -5.921 16.007 6.734 1.00 45.41 234 ARG A N 1
ATOM 1798 C CA . ARG A 1 234 ? -6.933 16.651 7.589 1.00 45.41 234 ARG A CA 1
ATOM 1799 C C . ARG A 1 234 ? -7.898 15.633 8.205 1.00 45.41 234 ARG A C 1
ATOM 1801 O O . ARG A 1 234 ? -8.191 15.726 9.393 1.00 45.41 234 ARG A O 1
ATOM 1808 N N . SER A 1 235 ? -8.332 14.633 7.438 1.00 42.38 235 SER A N 1
ATOM 1809 C CA . SER A 1 235 ? -9.150 13.514 7.930 1.00 42.38 235 SER A CA 1
ATOM 1810 C C . SER A 1 235 ? -8.399 12.651 8.954 1.00 42.38 235 SER A C 1
ATOM 1812 O O . SER A 1 235 ? -8.971 12.247 9.964 1.00 42.38 235 SER A O 1
ATOM 1814 N N . LEU A 1 236 ? -7.106 12.404 8.737 1.00 39.09 236 LEU A N 1
ATOM 1815 C CA . LEU A 1 236 ? -6.223 11.707 9.676 1.00 39.09 236 LEU A CA 1
ATOM 1816 C C . LEU A 1 236 ? -6.037 12.500 10.971 1.00 39.09 236 LEU A C 1
ATOM 1818 O O . LEU A 1 236 ? -6.144 11.941 12.059 1.00 39.09 236 LEU A O 1
ATOM 1822 N N . ASN A 1 237 ? -5.840 13.813 10.868 1.00 40.06 237 ASN A N 1
ATOM 1823 C CA . ASN A 1 237 ? -5.737 14.697 12.026 1.00 40.06 237 ASN A CA 1
ATOM 1824 C C . ASN A 1 237 ? -7.054 14.743 12.830 1.00 40.06 237 ASN A C 1
ATOM 1826 O O . ASN A 1 237 ? -7.032 14.791 14.059 1.00 40.06 237 ASN A O 1
ATOM 1830 N N . ALA A 1 238 ? -8.203 14.648 12.151 1.00 42.12 238 ALA A N 1
ATOM 1831 C CA . ALA A 1 238 ? -9.512 14.509 12.791 1.00 42.12 238 ALA A CA 1
ATOM 1832 C C . ALA A 1 238 ? -9.699 13.135 13.470 1.00 42.12 238 ALA A C 1
ATOM 1834 O O . ALA A 1 238 ? -10.277 13.063 14.553 1.00 42.12 238 ALA A O 1
ATOM 1835 N N . SER A 1 239 ? -9.155 12.059 12.887 1.00 36.81 239 SER A N 1
ATOM 1836 C CA . SER A 1 239 ? -9.202 10.698 13.447 1.00 36.81 239 SER A CA 1
ATOM 1837 C C . SER A 1 239 ? -8.360 10.513 14.714 1.00 36.81 239 SER A C 1
ATOM 1839 O O . SER A 1 239 ? -8.651 9.613 15.503 1.00 36.81 239 SER A O 1
ATOM 1841 N N . VAL A 1 240 ? -7.301 11.305 14.898 1.00 37.34 240 VAL A N 1
ATOM 1842 C CA . VAL A 1 240 ? -6.359 11.171 16.026 1.00 37.34 240 VAL A CA 1
ATOM 1843 C C . VAL A 1 240 ? -6.818 11.946 17.268 1.00 37.34 240 VAL A C 1
ATOM 1845 O O . VAL A 1 240 ? -6.352 11.656 18.365 1.00 37.34 240 VAL A O 1
ATOM 1848 N N . GLY A 1 241 ? -7.786 12.861 17.144 1.00 37.53 241 GLY A N 1
ATOM 1849 C CA . GLY A 1 241 ? -8.304 13.612 18.288 1.00 37.53 241 GLY A CA 1
ATOM 1850 C C . GLY A 1 241 ? -7.229 14.470 18.968 1.00 37.53 241 GLY A C 1
ATOM 1851 O O . GLY A 1 241 ? -6.929 14.246 20.137 1.00 37.53 241 GLY A O 1
ATOM 1852 N N . GLN A 1 242 ? -6.731 15.486 18.240 1.00 37.88 242 GLN A N 1
ATOM 1853 C CA . GLN A 1 242 ? -5.817 16.570 18.676 1.00 37.88 242 GLN A CA 1
ATOM 1854 C C . GLN A 1 242 ? -4.287 16.304 18.563 1.00 37.88 242 GLN A C 1
ATOM 1856 O O . GLN A 1 242 ? -3.851 15.179 18.333 1.00 37.88 242 GLN A O 1
ATOM 1861 N N . PRO A 1 243 ? -3.450 17.368 18.535 1.00 37.44 243 PRO A N 1
ATOM 1862 C CA . PRO A 1 243 ? -2.625 17.727 17.390 1.00 37.44 243 PRO A CA 1
ATOM 1863 C C . PRO A 1 243 ? -1.211 17.131 17.489 1.00 37.44 243 PRO A C 1
ATOM 1865 O O . PRO A 1 243 ? -0.313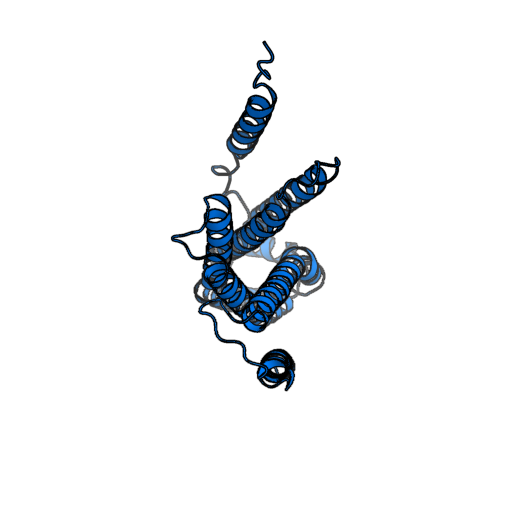 17.709 18.091 1.00 37.44 243 PRO A O 1
ATOM 1868 N N . MET A 1 244 ? -0.975 15.993 16.840 1.00 32.28 244 MET A N 1
ATOM 1869 C CA . MET A 1 244 ? 0.391 15.486 16.603 1.00 32.28 244 MET A CA 1
ATOM 1870 C C . MET A 1 244 ? 1.097 16.212 15.442 1.00 32.28 244 MET A C 1
ATOM 1872 O O . MET A 1 244 ? 2.292 16.030 15.232 1.00 32.28 244 MET A O 1
ATOM 1876 N N . LEU A 1 245 ? 0.376 17.053 14.690 1.00 34.88 245 LEU A N 1
ATOM 1877 C CA . LEU A 1 245 ? 0.885 17.738 13.500 1.00 34.88 245 LEU A CA 1
ATOM 1878 C C . LEU A 1 245 ? 0.935 19.265 13.625 1.00 34.88 245 LEU A C 1
ATOM 1880 O O . LEU A 1 245 ? 1.167 19.917 12.619 1.00 34.88 245 LEU A O 1
ATOM 1884 N N . THR A 1 246 ? 0.811 19.889 14.801 1.00 32.53 246 THR A N 1
ATOM 1885 C CA . THR A 1 246 ? 1.069 21.347 14.898 1.00 32.53 246 THR A CA 1
ATOM 1886 C C . THR A 1 246 ? 2.524 21.714 14.587 1.00 32.53 246 THR A C 1
ATOM 1888 O O . THR A 1 246 ? 2.789 22.854 14.230 1.00 32.53 246 THR A O 1
ATOM 1891 N N . LYS A 1 247 ? 3.461 20.754 14.624 1.00 33.50 247 LYS A N 1
ATOM 1892 C CA . LYS A 1 247 ? 4.856 20.971 14.196 1.00 33.50 247 LYS A CA 1
ATOM 1893 C C . LYS A 1 247 ? 5.148 20.612 12.732 1.00 33.50 247 LYS A C 1
ATOM 1895 O O . LYS A 1 247 ? 6.114 21.120 12.180 1.00 33.50 247 LYS A O 1
ATOM 1900 N N . ALA A 1 248 ? 4.307 19.800 12.087 1.00 33.50 248 ALA A N 1
ATOM 1901 C CA . ALA A 1 248 ? 4.411 19.491 10.652 1.00 33.50 248 ALA A CA 1
ATOM 1902 C C . ALA A 1 248 ? 3.456 20.342 9.789 1.00 33.50 248 ALA A C 1
ATOM 1904 O O . ALA A 1 248 ? 3.655 20.487 8.588 1.00 33.50 248 ALA A O 1
ATOM 1905 N N . SER A 1 249 ? 2.449 20.963 10.413 1.00 33.72 249 SER A N 1
ATOM 1906 C CA . SER A 1 249 ? 1.502 21.913 9.816 1.00 33.72 249 SER A CA 1
ATOM 1907 C C . SER A 1 249 ? 2.085 23.318 9.625 1.00 33.72 249 SER A C 1
ATOM 1909 O O . SER A 1 249 ? 1.352 24.223 9.242 1.00 33.72 249 SER A O 1
ATOM 1911 N N . ASN A 1 250 ? 3.401 23.495 9.755 1.00 34.38 250 ASN A N 1
ATOM 1912 C CA . ASN A 1 250 ? 4.094 24.561 9.029 1.00 34.38 250 ASN A CA 1
ATOM 1913 C C . ASN A 1 250 ? 4.389 24.119 7.581 1.00 34.38 250 ASN A C 1
ATOM 1915 O O . ASN A 1 250 ? 5.416 24.461 7.005 1.00 34.38 250 ASN A O 1
ATOM 1919 N N . SER A 1 251 ? 3.442 23.401 6.961 1.00 39.84 251 SER A N 1
ATOM 1920 C CA . SER A 1 251 ? 3.367 23.146 5.515 1.00 39.84 251 SER A CA 1
ATOM 1921 C C . SER A 1 251 ? 3.179 24.444 4.711 1.00 39.84 251 SER A C 1
ATOM 1923 O O . SER A 1 251 ? 3.273 24.449 3.489 1.00 39.84 251 SER A O 1
ATOM 1925 N N . THR A 1 252 ? 3.003 25.587 5.381 1.00 35.88 252 THR A N 1
ATOM 1926 C CA . THR A 1 252 ? 3.215 26.902 4.774 1.00 35.88 252 THR A CA 1
ATOM 1927 C C . THR A 1 252 ? 4.675 27.080 4.355 1.00 35.88 252 THR A C 1
ATOM 1929 O O . THR A 1 252 ? 4.909 27.646 3.301 1.00 35.88 252 THR A O 1
ATOM 1932 N N . ALA A 1 253 ? 5.663 26.544 5.082 1.00 33.94 253 ALA A N 1
ATOM 1933 C CA . ALA A 1 253 ? 7.075 26.645 4.704 1.00 33.94 253 ALA A CA 1
ATOM 1934 C C . ALA A 1 253 ? 7.418 25.749 3.506 1.00 33.94 253 ALA A C 1
ATOM 1936 O O . ALA A 1 253 ? 8.108 26.197 2.600 1.00 33.94 253 ALA A O 1
ATOM 1937 N N . LEU A 1 254 ? 6.877 24.527 3.440 1.00 32.91 254 LEU A N 1
ATOM 1938 C CA . LEU A 1 254 ? 7.115 23.625 2.308 1.00 32.91 254 LEU A CA 1
ATOM 1939 C C . LEU A 1 254 ? 6.373 24.098 1.051 1.00 32.91 254 LEU A C 1
ATOM 1941 O O . LEU A 1 254 ? 6.981 24.182 -0.006 1.00 32.91 254 LEU A O 1
ATOM 1945 N N . SER A 1 255 ? 5.110 24.521 1.176 1.00 34.28 255 SER A N 1
ATOM 1946 C CA . SER A 1 255 ? 4.340 25.118 0.074 1.00 34.28 255 SER A CA 1
ATOM 1947 C C . SER A 1 255 ? 4.930 26.455 -0.399 1.00 34.28 255 SER A C 1
ATOM 1949 O O . SER A 1 255 ? 4.982 26.708 -1.600 1.00 34.28 255 SER A O 1
ATOM 1951 N N . THR A 1 256 ? 5.454 27.290 0.510 1.00 36.03 256 THR A N 1
ATOM 1952 C CA . THR A 1 256 ? 6.092 28.573 0.152 1.00 36.03 256 THR A CA 1
ATOM 1953 C C . THR A 1 256 ? 7.487 28.372 -0.432 1.00 36.03 256 THR A C 1
ATOM 1955 O O . THR A 1 256 ? 7.789 28.988 -1.447 1.00 36.03 256 THR A O 1
ATOM 1958 N N . SER A 1 257 ? 8.315 27.470 0.110 1.00 33.84 257 SER A N 1
ATOM 1959 C CA . SER A 1 257 ? 9.610 27.110 -0.489 1.00 33.84 257 SER A CA 1
ATOM 1960 C C . SER A 1 257 ? 9.444 26.462 -1.864 1.00 33.84 257 SER A C 1
ATOM 1962 O O . SER A 1 257 ? 10.244 26.735 -2.755 1.00 33.84 257 SER A O 1
ATOM 1964 N N . PHE A 1 258 ? 8.386 25.673 -2.081 1.00 36.94 258 PHE A N 1
ATOM 1965 C CA . PHE A 1 258 ? 8.110 25.059 -3.382 1.00 36.94 258 PHE A CA 1
ATOM 1966 C C . PHE A 1 258 ? 7.507 26.059 -4.382 1.00 36.94 258 PHE A C 1
ATOM 1968 O O . PHE A 1 258 ? 7.946 26.108 -5.528 1.00 36.94 258 PHE A O 1
ATOM 1975 N N . ARG A 1 259 ? 6.593 26.944 -3.948 1.00 36.81 259 ARG A N 1
ATOM 1976 C CA . ARG A 1 259 ? 6.110 28.076 -4.768 1.00 36.81 259 ARG A CA 1
ATOM 1977 C C . ARG A 1 259 ? 7.231 29.050 -5.136 1.00 36.81 259 ARG A C 1
ATOM 1979 O O . ARG A 1 259 ? 7.257 29.528 -6.263 1.00 36.81 259 ARG A O 1
ATOM 1986 N N . LEU A 1 260 ? 8.164 29.327 -4.224 1.00 38.31 260 LEU A N 1
ATOM 1987 C CA . LEU A 1 260 ? 9.346 30.152 -4.500 1.00 38.31 260 LEU A CA 1
ATOM 1988 C C . LEU A 1 260 ? 10.307 29.460 -5.472 1.00 38.31 260 LEU A C 1
ATOM 1990 O O . LEU A 1 260 ? 10.886 30.131 -6.319 1.00 38.31 260 LEU A O 1
ATOM 1994 N N . SER A 1 261 ? 10.451 28.134 -5.393 1.00 37.47 261 SER A N 1
ATOM 1995 C CA . SER A 1 261 ? 11.269 27.361 -6.333 1.00 37.47 261 SER A CA 1
ATOM 1996 C C . SER A 1 261 ? 10.679 27.368 -7.751 1.00 37.47 261 SER A C 1
ATOM 1998 O O . SER A 1 261 ? 11.416 27.575 -8.713 1.00 37.47 261 SER A O 1
ATOM 2000 N N . ILE A 1 262 ? 9.350 27.271 -7.878 1.00 39.84 262 ILE A N 1
ATOM 2001 C CA . ILE A 1 262 ? 8.641 27.382 -9.164 1.00 39.84 262 ILE A CA 1
ATOM 2002 C C . ILE A 1 262 ? 8.708 28.815 -9.723 1.00 39.84 262 ILE A C 1
ATOM 2004 O O . ILE A 1 262 ? 9.103 28.998 -10.871 1.00 39.84 262 ILE A O 1
ATOM 2008 N N . ASN A 1 263 ? 8.454 29.844 -8.906 1.00 39.94 263 ASN A N 1
ATOM 2009 C CA . ASN A 1 263 ? 8.546 31.243 -9.351 1.00 39.94 263 ASN A CA 1
ATOM 2010 C C . ASN A 1 263 ? 9.982 31.670 -9.722 1.00 39.94 263 ASN A C 1
ATOM 2012 O O . ASN A 1 263 ? 10.165 32.534 -10.577 1.00 39.94 263 ASN A O 1
ATOM 2016 N N . ASN A 1 264 ? 11.012 31.084 -9.097 1.00 39.56 264 ASN A N 1
ATOM 2017 C CA . ASN A 1 264 ? 12.412 31.334 -9.460 1.00 39.56 264 ASN A CA 1
ATOM 2018 C C . ASN A 1 264 ? 12.849 30.573 -10.722 1.00 39.56 264 ASN A C 1
ATOM 2020 O O . ASN A 1 264 ? 13.759 31.031 -11.413 1.00 39.56 264 ASN A O 1
ATOM 2024 N N . ALA A 1 265 ? 12.207 29.447 -11.052 1.00 40.47 265 ALA A N 1
ATOM 2025 C CA . ALA A 1 265 ? 12.419 28.750 -12.321 1.00 40.47 265 ALA A CA 1
ATOM 2026 C C . ALA A 1 265 ? 11.790 29.510 -13.505 1.00 40.47 265 ALA A C 1
ATOM 2028 O O . ALA A 1 265 ? 12.358 29.521 -14.594 1.00 40.47 265 ALA A O 1
ATOM 2029 N N . GLU A 1 266 ? 10.680 30.215 -13.271 1.00 41.12 266 GLU A N 1
ATOM 2030 C CA . GLU A 1 266 ? 9.976 31.026 -14.275 1.00 41.12 266 GLU A CA 1
ATOM 2031 C C . GLU A 1 266 ? 10.651 32.389 -14.549 1.00 41.12 266 GLU A C 1
ATOM 2033 O O . GLU A 1 266 ? 10.437 32.999 -15.592 1.00 41.12 266 GLU A O 1
ATOM 2038 N N . LYS A 1 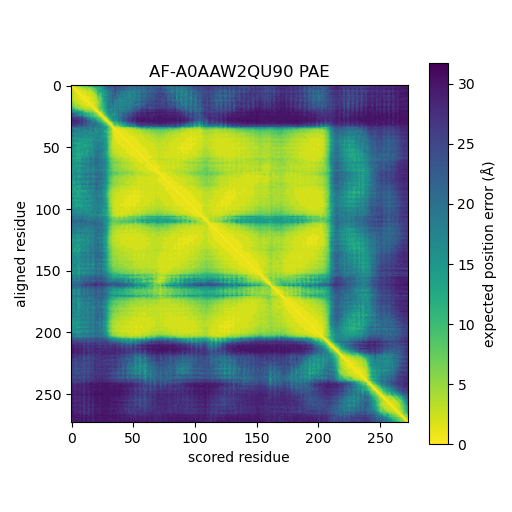267 ? 11.529 32.857 -13.648 1.00 38.56 267 LYS A N 1
ATOM 2039 C CA . LYS A 1 267 ? 12.237 34.148 -13.761 1.00 38.56 267 LYS A CA 1
ATOM 2040 C C . LYS A 1 267 ? 13.646 34.081 -14.349 1.00 38.56 267 LYS A C 1
ATOM 2042 O O . LYS A 1 267 ? 14.337 35.098 -14.343 1.00 38.56 267 LYS A O 1
ATOM 2047 N N . ARG A 1 268 ? 14.114 32.933 -14.848 1.00 34.97 268 ARG A N 1
ATOM 2048 C CA . ARG A 1 268 ? 15.435 32.872 -15.494 1.00 34.97 268 ARG A CA 1
ATOM 2049 C C . ARG A 1 268 ? 15.333 33.562 -16.869 1.00 34.97 268 ARG A C 1
ATOM 2051 O O . ARG A 1 268 ? 14.635 33.031 -17.731 1.00 34.97 268 ARG A O 1
ATOM 2058 N N . PRO A 1 269 ? 15.965 34.731 -17.100 1.00 39.09 269 PRO A N 1
ATOM 2059 C CA . PRO A 1 269 ? 15.851 35.403 -18.385 1.00 39.09 269 PRO A CA 1
ATOM 2060 C C . PRO A 1 269 ? 16.485 34.522 -19.460 1.00 39.09 269 PRO A C 1
ATOM 2062 O O . PRO A 1 269 ? 17.636 34.095 -19.346 1.00 39.09 269 PRO A O 1
ATOM 2065 N N . THR A 1 270 ? 15.716 34.240 -20.509 1.00 44.09 270 THR A N 1
ATOM 2066 C CA . THR A 1 270 ? 16.235 33.739 -21.777 1.00 44.09 270 THR A CA 1
ATOM 2067 C C . THR A 1 270 ? 17.201 34.785 -22.316 1.00 44.09 270 THR A C 1
ATOM 2069 O O . THR A 1 270 ? 16.769 35.782 -22.895 1.00 44.09 270 THR A O 1
ATOM 2072 N N . ASN A 1 271 ? 18.499 34.587 -22.089 1.00 35.41 271 ASN A N 1
ATOM 2073 C CA . ASN A 1 271 ? 19.525 35.394 -22.724 1.00 35.41 271 ASN A CA 1
ATOM 2074 C C . ASN A 1 271 ? 19.492 35.066 -24.225 1.00 35.41 271 ASN A C 1
ATOM 2076 O O . ASN A 1 271 ? 19.925 33.994 -24.647 1.00 35.41 271 ASN A O 1
ATOM 2080 N N . LYS A 1 272 ? 18.864 35.946 -25.006 1.00 39.00 272 LYS A N 1
ATOM 2081 C CA . LYS A 1 272 ? 19.023 36.029 -26.456 1.00 39.00 272 LYS A CA 1
ATOM 2082 C C . LYS A 1 272 ? 19.814 37.305 -26.720 1.00 39.00 272 LYS A C 1
ATOM 2084 O O . LYS A 1 272 ? 19.324 38.384 -26.393 1.00 39.00 272 LYS A O 1
ATOM 2089 N N . GLY A 1 273 ? 21.002 37.142 -27.291 1.00 35.81 273 GLY A N 1
ATOM 2090 C CA . GLY A 1 273 ? 21.978 38.190 -27.578 1.00 35.81 273 GLY A CA 1
ATOM 2091 C C . GLY A 1 273 ? 23.371 37.620 -27.443 1.00 35.81 273 GLY A C 1
ATOM 2092 O O . GLY A 1 273 ? 23.941 37.786 -26.347 1.00 35.81 273 GLY A O 1
#